Protein AF-A0A7S8E830-F1 (afdb_monomer)

Organism: NCBI:txid2710758

pLDDT: mean 80.68, std 16.43, range [38.59, 98.44]

Structure (mmCIF, N/CA/C/O backbone):
data_AF-A0A7S8E830-F1
#
_entry.id   AF-A0A7S8E830-F1
#
loop_
_atom_site.group_PDB
_atom_site.id
_atom_site.type_symbol
_atom_site.label_atom_id
_atom_site.label_alt_id
_atom_site.label_comp_id
_atom_site.label_asym_id
_atom_site.label_entity_id
_atom_site.label_seq_id
_atom_site.pdbx_PDB_ins_code
_atom_site.Cartn_x
_atom_site.Cartn_y
_atom_site.Cartn_z
_atom_site.occupancy
_atom_site.B_iso_or_equiv
_atom_site.auth_seq_id
_atom_site.auth_comp_id
_atom_site.auth_asym_id
_atom_site.auth_atom_id
_atom_site.pdbx_PDB_model_num
ATOM 1 N N . MET A 1 1 ? 59.427 13.001 39.041 1.00 53.03 1 MET A N 1
ATOM 2 C CA . MET A 1 1 ? 58.008 12.851 39.434 1.00 53.03 1 MET A CA 1
ATOM 3 C C . MET A 1 1 ? 57.090 13.356 38.315 1.00 53.03 1 MET A C 1
ATOM 5 O O . MET A 1 1 ? 56.597 14.467 38.414 1.00 53.03 1 MET A O 1
ATOM 9 N N . SER A 1 2 ? 56.893 12.600 37.223 1.00 60.62 2 SER A N 1
ATOM 10 C CA . SER A 1 2 ? 56.039 13.093 36.114 1.00 60.62 2 SER A CA 1
ATOM 11 C C . SER A 1 2 ? 55.338 12.027 35.254 1.00 60.62 2 SER A C 1
ATOM 13 O O . SER A 1 2 ? 54.598 12.375 34.351 1.00 60.62 2 SER A O 1
ATOM 15 N N . ASN A 1 3 ? 55.476 10.727 35.541 1.00 47.06 3 ASN A N 1
ATOM 16 C CA . ASN A 1 3 ? 54.828 9.687 34.717 1.00 47.06 3 ASN A CA 1
ATOM 17 C C . ASN A 1 3 ? 53.813 8.811 35.468 1.00 47.06 3 ASN A C 1
ATOM 19 O O . ASN A 1 3 ? 53.201 7.942 34.856 1.00 47.06 3 ASN A O 1
ATOM 23 N N . LEU A 1 4 ? 53.588 9.056 36.767 1.00 46.50 4 LEU A N 1
ATOM 24 C CA . LEU A 1 4 ? 52.593 8.311 37.553 1.00 46.50 4 LEU A CA 1
ATOM 25 C C . LEU A 1 4 ? 51.225 9.008 37.645 1.00 46.50 4 LEU A C 1
ATOM 27 O O . LEU A 1 4 ? 50.222 8.326 37.800 1.00 46.50 4 LEU A O 1
ATOM 31 N N . LYS A 1 5 ? 51.158 10.341 37.501 1.00 50.22 5 LYS A N 1
ATOM 32 C CA . LYS A 1 5 ? 49.876 11.075 37.506 1.00 50.22 5 LYS A CA 1
ATOM 33 C C . LYS A 1 5 ? 49.115 10.969 36.181 1.00 50.22 5 LYS A C 1
ATOM 35 O O . LYS A 1 5 ? 47.896 10.913 36.198 1.00 50.22 5 LYS A O 1
ATOM 40 N N . LYS A 1 6 ? 49.817 10.827 35.051 1.00 48.53 6 LYS A N 1
ATOM 41 C CA . LYS A 1 6 ? 49.179 10.743 33.726 1.00 48.53 6 LYS A CA 1
ATOM 42 C C . LYS A 1 6 ? 48.476 9.403 33.455 1.00 48.53 6 LYS A C 1
ATOM 44 O O . LYS A 1 6 ? 47.613 9.331 32.600 1.00 48.53 6 LYS A O 1
ATOM 49 N N . ARG A 1 7 ? 48.798 8.342 34.208 1.00 47.28 7 ARG A N 1
ATOM 50 C CA . ARG A 1 7 ? 48.142 7.024 34.081 1.00 47.28 7 ARG A CA 1
ATOM 51 C C . ARG A 1 7 ? 46.899 6.845 34.959 1.00 47.28 7 ARG A C 1
ATOM 53 O O . ARG A 1 7 ? 46.234 5.826 34.834 1.00 47.28 7 ARG A O 1
ATOM 60 N N . LEU A 1 8 ? 46.588 7.810 35.825 1.00 47.50 8 LEU A N 1
ATOM 61 C CA . LEU A 1 8 ? 45.377 7.793 36.654 1.00 47.50 8 LEU A CA 1
ATOM 62 C C . LEU A 1 8 ? 44.206 8.563 36.021 1.00 47.50 8 LEU A C 1
ATOM 64 O O . LEU A 1 8 ? 43.070 8.339 36.419 1.00 47.50 8 LEU A O 1
ATOM 68 N N . GLU A 1 9 ? 44.457 9.404 35.012 1.00 50.97 9 GLU A N 1
ATOM 69 C CA . GLU A 1 9 ? 43.412 10.176 34.316 1.00 50.97 9 GLU A CA 1
ATOM 70 C C . GLU A 1 9 ? 42.894 9.485 33.038 1.00 50.97 9 GLU A C 1
ATOM 72 O O . GLU A 1 9 ? 41.730 9.653 32.691 1.00 50.97 9 GLU A O 1
ATOM 77 N N . ASP A 1 10 ? 43.679 8.599 32.414 1.00 47.88 10 ASP A N 1
ATOM 78 C CA . ASP A 1 10 ? 43.252 7.820 31.232 1.00 47.88 10 ASP A CA 1
ATOM 79 C C . ASP A 1 10 ? 42.452 6.541 31.589 1.00 47.88 10 ASP A C 1
ATOM 81 O O . ASP A 1 10 ? 42.112 5.735 30.723 1.00 47.88 10 ASP A O 1
ATOM 85 N N . GLY A 1 11 ? 42.148 6.337 32.876 1.00 45.38 11 GLY A N 1
ATOM 86 C CA . GLY A 1 11 ? 41.521 5.127 33.425 1.00 45.38 11 GLY A CA 1
ATOM 87 C C . GLY A 1 11 ? 40.033 5.241 33.764 1.00 45.38 11 GLY A C 1
ATOM 88 O O . GLY A 1 11 ? 39.506 4.350 34.421 1.00 45.38 11 GLY A O 1
ATOM 89 N N . ILE A 1 12 ? 39.347 6.307 33.340 1.00 47.03 12 ILE A N 1
ATOM 90 C CA . ILE A 1 12 ? 37.879 6.409 33.419 1.00 47.03 12 ILE A CA 1
ATOM 91 C C . ILE A 1 12 ? 37.321 6.327 31.996 1.00 47.03 12 ILE A C 1
ATOM 93 O O . ILE A 1 12 ? 36.622 7.210 31.504 1.00 47.03 12 ILE A O 1
ATOM 97 N N . GLN A 1 13 ? 37.632 5.229 31.303 1.00 44.81 13 GLN A N 1
ATOM 98 C CA . GLN A 1 13 ? 36.700 4.745 30.296 1.00 44.81 13 GLN A CA 1
ATOM 99 C C . GLN A 1 13 ? 35.446 4.349 31.059 1.00 44.81 13 GLN A C 1
ATOM 101 O O . GLN A 1 13 ? 35.429 3.355 31.781 1.00 44.81 13 GLN A O 1
ATOM 106 N N . SER A 1 14 ? 34.423 5.190 30.928 1.00 43.16 14 SER A N 1
ATOM 107 C CA . SER A 1 14 ? 33.045 4.875 31.265 1.00 43.16 14 SER A CA 1
ATOM 108 C C . SER A 1 14 ? 32.675 3.564 30.571 1.00 43.16 14 SER A C 1
ATOM 110 O O . SER A 1 14 ? 32.190 3.540 29.439 1.00 43.16 14 SER A O 1
ATOM 112 N N . GLN A 1 15 ? 32.936 2.450 31.254 1.00 40.59 15 GLN A N 1
ATOM 113 C CA . GLN A 1 15 ? 32.169 1.234 31.099 1.00 40.59 15 GLN A CA 1
ATOM 114 C C . GLN A 1 15 ? 30.765 1.618 31.543 1.00 40.59 15 GLN A C 1
ATOM 116 O O . GLN A 1 15 ? 30.382 1.457 32.700 1.00 40.59 15 GLN A O 1
ATOM 121 N N . THR A 1 16 ? 30.007 2.198 30.614 1.00 42.97 16 THR A N 1
ATOM 122 C CA . THR A 1 16 ? 28.563 2.101 30.688 1.00 42.97 16 THR A CA 1
ATOM 123 C C . THR A 1 16 ? 28.299 0.608 30.662 1.00 42.97 16 THR A C 1
ATOM 125 O O . THR A 1 16 ? 28.396 -0.055 29.632 1.00 42.97 16 THR A O 1
ATOM 128 N N . SER A 1 17 ? 28.092 0.050 31.851 1.00 38.59 17 SER A N 1
ATOM 129 C CA . SER A 1 17 ? 27.402 -1.204 32.030 1.00 38.59 17 SER A CA 1
ATOM 130 C C . SER A 1 17 ? 26.061 -1.005 31.342 1.00 38.59 17 SER A C 1
ATOM 132 O O . SER A 1 17 ? 25.108 -0.483 31.920 1.00 38.59 17 SER A O 1
ATOM 134 N N . SER A 1 18 ? 26.016 -1.319 30.046 1.00 43.59 18 SER A N 1
ATOM 135 C CA . SER A 1 18 ? 24.776 -1.429 29.310 1.00 43.59 18 SER A CA 1
ATOM 136 C C . SER A 1 18 ? 24.053 -2.575 29.985 1.00 43.59 18 SER A C 1
ATOM 138 O O . SER A 1 18 ? 24.279 -3.745 29.675 1.00 43.59 18 SER A O 1
ATOM 140 N N . THR A 1 19 ? 23.251 -2.238 30.991 1.00 42.56 19 THR A N 1
ATOM 141 C CA . THR A 1 19 ? 22.227 -3.122 31.513 1.00 42.56 19 THR A CA 1
ATOM 142 C C . THR A 1 19 ? 21.550 -3.670 30.265 1.00 42.56 19 THR A C 1
ATOM 144 O O . THR A 1 19 ? 21.159 -2.848 29.424 1.00 42.56 19 THR A O 1
ATOM 147 N N . PRO A 1 20 ? 21.522 -4.998 30.049 1.00 41.09 20 PRO A N 1
ATOM 148 C CA . PRO A 1 20 ? 20.861 -5.552 28.882 1.00 41.09 20 PRO A CA 1
ATOM 149 C C . PRO A 1 20 ? 19.455 -4.965 28.883 1.00 41.09 20 PRO A C 1
ATOM 151 O O . PRO A 1 20 ? 18.686 -5.187 29.820 1.00 41.09 20 PRO A O 1
ATOM 154 N N . ARG A 1 21 ? 19.178 -4.081 27.914 1.00 47.06 21 ARG A N 1
ATOM 155 C CA . ARG A 1 21 ? 17.866 -3.455 27.813 1.00 47.06 21 ARG A CA 1
ATOM 156 C C . ARG A 1 21 ? 16.904 -4.611 27.621 1.00 47.06 21 ARG A C 1
ATOM 158 O O . ARG A 1 21 ? 17.096 -5.402 26.698 1.00 47.06 21 ARG A O 1
ATOM 165 N N . LEU A 1 22 ? 15.930 -4.725 28.523 1.00 42.59 22 LEU A N 1
ATOM 166 C CA . LEU A 1 22 ? 14.815 -5.635 28.317 1.00 42.59 22 LEU A CA 1
ATOM 167 C C . LEU A 1 22 ? 14.278 -5.357 26.910 1.00 42.59 22 LEU A C 1
ATOM 169 O O . LEU A 1 22 ? 14.098 -4.175 26.581 1.00 42.59 22 LEU A O 1
ATOM 173 N N . PRO A 1 23 ? 14.115 -6.394 26.074 1.00 47.94 23 PRO A N 1
ATOM 174 C CA . PRO A 1 23 ? 13.635 -6.187 24.727 1.00 47.94 23 PRO A CA 1
ATOM 175 C C . PRO A 1 23 ? 12.313 -5.419 24.791 1.00 47.94 23 PRO A C 1
ATOM 177 O O . PRO A 1 23 ? 11.471 -5.686 25.652 1.00 47.94 23 PRO A O 1
ATOM 180 N N . THR A 1 24 ? 12.164 -4.389 23.958 1.00 49.25 24 THR A N 1
ATOM 181 C CA . THR A 1 24 ? 10.891 -3.660 23.898 1.00 49.25 24 THR A CA 1
ATOM 182 C C . THR A 1 24 ? 9.795 -4.623 23.432 1.00 49.25 24 THR A C 1
ATOM 184 O O . THR A 1 24 ? 10.108 -5.612 22.777 1.00 49.25 24 THR A O 1
ATOM 187 N N . PRO A 1 25 ? 8.507 -4.371 23.719 1.00 43.88 25 PRO A N 1
ATOM 188 C CA . PRO A 1 25 ? 7.408 -5.124 23.105 1.00 43.88 25 PRO A CA 1
ATOM 189 C C . PRO A 1 25 ? 7.603 -5.317 21.587 1.00 43.88 25 PRO A C 1
ATOM 191 O O . PRO A 1 25 ? 7.499 -6.429 21.081 1.00 43.88 25 PRO A O 1
ATOM 194 N N . ASP A 1 26 ? 8.071 -4.270 20.899 1.00 46.62 26 ASP A N 1
ATOM 195 C CA . ASP A 1 26 ? 8.430 -4.270 19.472 1.00 46.62 26 ASP A CA 1
ATOM 196 C C . ASP A 1 26 ? 9.524 -5.305 19.071 1.00 46.62 26 ASP A C 1
ATOM 198 O O . ASP A 1 26 ? 9.726 -5.564 17.887 1.00 46.62 26 ASP A O 1
ATOM 202 N N . GLN A 1 27 ? 10.259 -5.867 20.039 1.00 44.22 27 GLN A N 1
ATOM 203 C CA . GLN A 1 27 ? 11.325 -6.870 19.885 1.00 44.22 27 GLN A CA 1
ATOM 204 C C . GLN A 1 27 ? 10.920 -8.280 20.362 1.00 44.22 27 GLN A C 1
ATOM 206 O O . GLN A 1 27 ? 11.676 -9.222 20.130 1.00 44.22 27 GLN A O 1
ATOM 211 N N . ILE A 1 28 ? 9.777 -8.438 21.043 1.00 45.19 28 ILE A N 1
ATOM 212 C CA . ILE A 1 28 ? 9.326 -9.716 21.635 1.00 45.19 28 ILE A CA 1
ATOM 213 C C . ILE A 1 28 ? 8.190 -10.349 20.821 1.00 45.19 28 ILE A C 1
ATOM 215 O O . ILE A 1 28 ? 8.097 -11.574 20.750 1.00 45.19 28 ILE A O 1
ATOM 219 N N . TYR A 1 29 ? 7.324 -9.542 20.207 1.00 44.16 29 TYR A N 1
ATOM 220 C CA . TYR A 1 29 ? 6.097 -10.039 19.588 1.00 44.16 29 TYR A CA 1
ATOM 221 C C . TYR A 1 29 ? 6.239 -10.231 18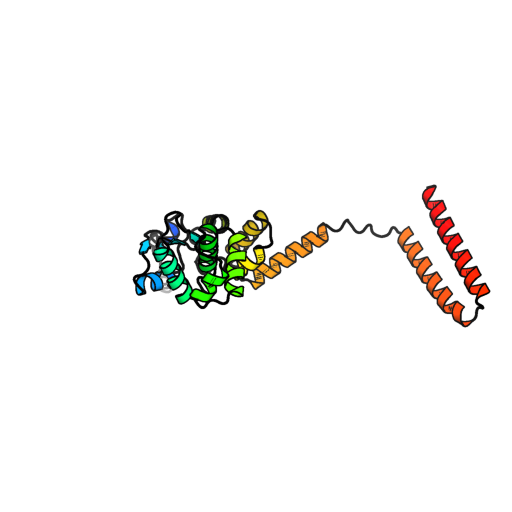.075 1.00 44.16 29 TYR A C 1
ATOM 223 O O . TYR A 1 29 ? 6.821 -9.402 17.382 1.00 44.16 29 TYR A O 1
ATOM 231 N N . GLY A 1 30 ? 5.671 -11.325 17.557 1.00 53.00 30 GLY A N 1
ATOM 232 C CA . GLY A 1 30 ? 5.620 -11.639 16.121 1.00 53.00 30 GLY A CA 1
ATOM 233 C C . GLY A 1 30 ? 4.635 -10.781 15.321 1.00 53.00 30 GLY A C 1
ATOM 234 O O . GLY A 1 30 ? 4.386 -11.072 14.161 1.00 53.00 30 GLY A O 1
ATOM 235 N N . SER A 1 31 ? 4.042 -9.759 15.941 1.00 61.00 31 SER A N 1
ATOM 236 C CA . SER A 1 31 ? 3.127 -8.812 15.310 1.00 61.00 31 SER A CA 1
ATOM 237 C C . SER A 1 31 ? 3.765 -7.433 15.254 1.00 61.00 31 SER A C 1
ATOM 239 O O . SER A 1 31 ? 4.197 -6.883 16.268 1.00 61.00 31 SER A O 1
ATOM 241 N N . VAL A 1 32 ? 3.776 -6.841 14.067 1.00 73.94 32 VAL A N 1
ATOM 242 C CA . VAL A 1 32 ? 4.379 -5.529 13.849 1.00 73.94 32 VAL A CA 1
ATOM 243 C C . VAL A 1 32 ? 3.537 -4.448 14.549 1.00 73.94 32 VAL A C 1
ATOM 245 O O . VAL A 1 32 ? 2.362 -4.275 14.203 1.00 73.94 32 VAL A O 1
ATOM 248 N N . PRO A 1 33 ? 4.098 -3.679 15.499 1.00 78.31 33 PRO A N 1
ATOM 249 C CA . PRO A 1 33 ? 3.342 -2.710 16.285 1.00 78.31 33 PRO A CA 1
ATOM 250 C C . PRO A 1 33 ? 2.849 -1.541 15.426 1.00 78.31 33 PRO A C 1
ATOM 252 O O . PRO A 1 33 ? 3.426 -1.189 14.391 1.00 78.31 33 PRO A O 1
ATOM 255 N N . VAL A 1 34 ? 1.778 -0.889 15.878 1.00 82.94 34 VAL A N 1
ATOM 256 C CA . VAL A 1 34 ? 1.262 0.318 15.220 1.00 82.94 34 VAL A CA 1
ATOM 257 C C . VAL A 1 34 ? 2.122 1.557 15.537 1.00 82.94 34 VAL A C 1
ATOM 259 O O . VAL A 1 34 ? 2.747 1.630 16.602 1.00 82.94 34 VAL A O 1
ATOM 262 N N . PRO A 1 35 ? 2.138 2.592 14.668 1.00 81.62 35 PRO A N 1
ATOM 263 C CA . PRO A 1 35 ? 2.861 3.827 14.958 1.00 81.62 35 PRO A CA 1
ATOM 264 C C . PRO A 1 35 ? 2.439 4.453 16.293 1.00 81.62 35 PRO A C 1
ATOM 266 O O . PRO A 1 35 ? 1.250 4.592 16.580 1.00 81.62 35 PRO A O 1
ATOM 269 N N . ARG A 1 36 ? 3.413 4.918 17.090 1.00 81.50 36 ARG A N 1
ATOM 270 C CA . ARG A 1 36 ? 3.169 5.491 18.429 1.00 81.50 36 ARG A CA 1
ATOM 271 C C . ARG A 1 36 ? 2.096 6.581 18.437 1.00 81.50 36 ARG A C 1
ATOM 273 O O . ARG A 1 36 ? 1.228 6.557 19.297 1.00 81.50 36 ARG A O 1
ATOM 280 N N . ARG A 1 37 ? 2.113 7.491 17.457 1.00 79.88 37 ARG A N 1
ATOM 281 C CA . ARG A 1 37 ? 1.121 8.574 17.354 1.00 79.88 37 ARG A CA 1
ATOM 282 C C . ARG A 1 37 ? -0.312 8.048 17.252 1.00 79.88 37 ARG A C 1
ATOM 284 O O . ARG A 1 37 ? -1.223 8.686 17.766 1.00 79.88 37 ARG A O 1
ATOM 291 N N . VAL A 1 38 ? -0.504 6.895 16.614 1.00 80.62 38 VAL A N 1
ATOM 292 C CA . VAL A 1 38 ? -1.810 6.242 16.512 1.00 80.62 38 VAL A CA 1
ATOM 293 C C . VAL A 1 38 ? -2.198 5.630 17.851 1.00 80.62 38 VAL A C 1
ATOM 295 O O . VAL A 1 38 ? -3.319 5.852 18.292 1.00 80.62 38 VAL A O 1
ATOM 298 N N . ARG A 1 39 ? -1.276 4.928 18.527 1.00 82.94 39 ARG A N 1
ATOM 299 C CA . ARG A 1 39 ? -1.518 4.403 19.885 1.00 82.94 39 ARG A CA 1
ATOM 300 C C . ARG A 1 39 ? -1.970 5.515 20.822 1.00 82.94 39 ARG A C 1
ATOM 302 O O . ARG A 1 39 ? -3.020 5.410 21.445 1.00 82.94 39 ARG A O 1
ATOM 309 N N . ASP A 1 40 ? -1.216 6.610 20.839 1.00 82.81 40 ASP A N 1
ATOM 310 C CA . ASP A 1 40 ? -1.498 7.768 21.683 1.00 82.81 40 ASP A CA 1
ATOM 311 C C . ASP A 1 40 ? -2.865 8.385 21.337 1.00 82.81 40 ASP A C 1
ATOM 313 O O . ASP A 1 40 ? -3.617 8.769 22.231 1.00 82.81 40 ASP A O 1
ATOM 317 N N . LEU A 1 41 ? -3.221 8.452 20.048 1.00 82.75 41 LEU A N 1
ATOM 318 C CA . LEU A 1 41 ? -4.515 8.964 19.595 1.00 82.75 41 LEU A CA 1
ATOM 319 C C . LEU A 1 41 ? -5.679 8.046 19.989 1.00 82.75 41 LEU A C 1
ATOM 321 O O . LEU A 1 41 ? -6.694 8.535 20.483 1.00 82.75 41 LEU A O 1
ATOM 325 N N . ALA A 1 42 ? -5.527 6.736 19.797 1.00 82.62 42 ALA A N 1
ATOM 326 C CA . ALA A 1 42 ? -6.533 5.731 20.123 1.00 82.62 42 ALA A CA 1
ATOM 327 C C . ALA A 1 42 ? -6.839 5.714 21.628 1.00 82.62 42 ALA A C 1
ATOM 329 O O . ALA A 1 42 ? -8.008 5.745 22.020 1.00 82.62 42 ALA A O 1
ATOM 330 N N . VAL A 1 43 ? -5.791 5.776 22.458 1.00 81.31 43 VAL A N 1
ATOM 331 C CA . VAL A 1 43 ? -5.907 5.883 23.919 1.00 81.31 43 VAL A CA 1
ATOM 332 C C . VAL A 1 43 ? -6.528 7.220 24.321 1.00 81.31 43 VAL A C 1
ATOM 334 O O . VAL A 1 43 ? -7.475 7.243 25.103 1.00 81.31 43 VAL A O 1
ATOM 337 N N . LYS A 1 44 ? -6.059 8.343 23.759 1.00 82.31 44 LYS A N 1
ATOM 338 C CA . LYS A 1 44 ? -6.574 9.683 24.095 1.00 82.31 44 LYS A CA 1
ATOM 339 C C . LYS A 1 44 ? -8.064 9.837 23.788 1.00 82.31 44 LYS A C 1
ATOM 341 O O . LYS A 1 44 ? 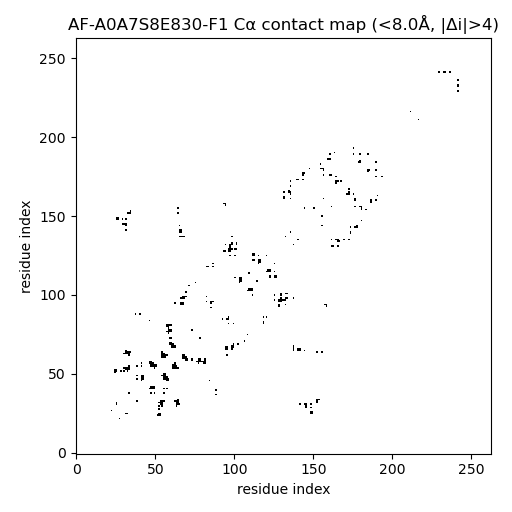-8.752 10.573 24.487 1.00 82.31 44 LYS A O 1
ATOM 346 N N . GLN A 1 45 ? -8.553 9.184 22.738 1.00 80.56 45 GLN A N 1
ATOM 347 C CA . GLN A 1 45 ? -9.967 9.224 22.371 1.00 80.56 45 GLN A CA 1
ATOM 348 C C . GLN A 1 45 ? -10.823 8.200 23.123 1.00 80.56 45 GLN A C 1
ATOM 350 O O . GLN A 1 45 ? -12.043 8.256 23.002 1.00 80.56 45 GLN A O 1
ATOM 355 N N . GLY A 1 46 ? -10.215 7.268 23.866 1.00 77.31 46 GLY A N 1
ATOM 356 C CA . GLY A 1 46 ? -10.932 6.173 24.525 1.00 77.31 46 GLY A CA 1
ATOM 357 C C . GLY A 1 46 ? -11.632 5.220 23.550 1.00 77.31 46 GLY A C 1
ATOM 358 O O . GLY A 1 46 ? -12.563 4.532 23.948 1.00 77.31 46 GLY A O 1
ATOM 359 N N . LYS A 1 47 ? -11.217 5.209 22.275 1.00 79.50 47 LYS A N 1
ATOM 360 C CA . LYS A 1 47 ? -11.844 4.425 21.194 1.00 79.50 47 LYS A CA 1
ATOM 361 C C . LYS A 1 47 ? -11.077 3.157 20.830 1.00 79.50 47 LYS A C 1
ATOM 363 O O . LYS A 1 47 ? -11.580 2.333 20.075 1.00 79.50 47 LYS A O 1
ATOM 368 N N . GLY A 1 48 ? -9.843 3.017 21.313 1.00 81.62 48 GLY A N 1
ATOM 369 C CA . GLY A 1 48 ? -9.007 1.862 21.010 1.00 81.62 48 GLY A CA 1
ATOM 370 C C . GLY A 1 48 ? -8.536 1.131 22.252 1.00 81.62 48 GLY A C 1
ATOM 371 O O . GLY A 1 48 ? -8.184 1.747 23.258 1.00 81.62 48 GLY A O 1
ATOM 372 N N . ILE A 1 49 ? -8.485 -0.191 22.143 1.00 85.62 49 ILE A N 1
ATOM 373 C CA . ILE A 1 49 ? -7.842 -1.074 23.109 1.00 85.62 49 ILE A CA 1
ATOM 374 C C . ILE A 1 49 ? -6.405 -1.269 22.635 1.00 85.62 49 ILE A C 1
ATOM 376 O O . ILE A 1 49 ? -6.174 -1.800 21.547 1.00 85.62 49 ILE A O 1
ATOM 380 N N . LEU A 1 50 ? -5.444 -0.792 23.427 1.00 87.12 50 LEU A N 1
ATOM 381 C CA . LEU A 1 50 ? -4.032 -1.078 23.201 1.00 87.12 50 LEU A CA 1
ATOM 382 C C . LEU A 1 50 ? -3.737 -2.484 23.723 1.00 87.12 50 LEU A C 1
ATOM 384 O O . LEU A 1 50 ? -3.920 -2.748 24.911 1.00 87.12 50 LEU A O 1
ATOM 388 N N . ASN A 1 51 ? -3.276 -3.357 22.839 1.00 86.81 51 ASN A N 1
ATOM 389 C CA . ASN A 1 51 ? -2.910 -4.721 23.189 1.00 86.81 51 ASN A CA 1
ATOM 390 C C . ASN A 1 51 ? -1.455 -4.775 23.696 1.00 86.81 51 ASN A C 1
ATOM 392 O O . ASN A 1 51 ? -0.648 -3.881 23.418 1.00 86.81 51 ASN A O 1
ATOM 396 N N . GLU A 1 52 ? -1.108 -5.831 24.438 1.00 82.75 52 GLU A N 1
ATOM 397 C CA . GLU A 1 52 ? 0.237 -6.020 25.016 1.00 82.75 52 GLU A CA 1
ATOM 398 C C . GLU A 1 52 ? 1.342 -6.113 23.953 1.00 82.75 52 GLU A C 1
ATOM 400 O O . GLU A 1 52 ? 2.483 -5.717 24.198 1.00 82.75 52 GLU A O 1
ATOM 405 N N . ASP A 1 53 ? 0.979 -6.573 22.756 1.00 77.88 53 ASP A N 1
ATOM 406 C CA . ASP A 1 53 ? 1.845 -6.712 21.586 1.00 77.88 53 ASP A CA 1
ATOM 407 C C . ASP A 1 53 ? 2.089 -5.393 20.823 1.00 77.88 53 ASP A C 1
ATOM 409 O O . ASP A 1 53 ? 2.784 -5.354 19.808 1.00 77.88 53 ASP A O 1
ATOM 413 N N . GLY A 1 54 ? 1.528 -4.282 21.313 1.00 81.62 54 GLY A N 1
ATOM 414 C CA . GLY A 1 54 ? 1.665 -2.966 20.700 1.00 81.62 54 GLY A CA 1
ATOM 415 C C . GLY A 1 54 ? 0.762 -2.732 19.488 1.00 81.62 54 GLY A C 1
ATOM 416 O O . GLY A 1 54 ? 0.912 -1.692 18.834 1.00 81.62 54 GLY A O 1
ATOM 417 N N . THR A 1 55 ? -0.168 -3.644 19.200 1.00 87.50 55 THR A N 1
ATOM 418 C CA . THR A 1 55 ? -1.259 -3.466 18.230 1.00 87.50 55 THR A CA 1
ATOM 419 C C . THR A 1 55 ? -2.437 -2.717 18.857 1.00 87.50 55 THR A C 1
ATOM 421 O O . THR A 1 55 ? -2.500 -2.510 20.071 1.00 87.50 55 THR A O 1
ATOM 424 N N . VAL A 1 56 ? -3.374 -2.253 18.029 1.00 90.12 56 VAL A N 1
ATOM 425 C CA . VAL A 1 56 ? -4.553 -1.509 18.496 1.00 90.12 56 VAL A CA 1
ATOM 426 C C . VAL A 1 56 ? -5.819 -2.141 17.938 1.00 90.12 56 VAL A C 1
ATOM 428 O O . VAL A 1 56 ? -5.907 -2.403 16.743 1.00 90.12 56 VAL A O 1
ATOM 431 N N . THR A 1 57 ? -6.819 -2.336 18.794 1.00 91.25 57 THR A N 1
ATOM 432 C CA . THR A 1 57 ? -8.154 -2.790 18.387 1.00 91.25 57 THR A CA 1
ATOM 433 C C . THR A 1 57 ? -9.141 -1.632 18.465 1.00 91.25 57 THR A C 1
ATOM 435 O O . THR A 1 57 ? -9.274 -1.030 19.528 1.00 91.25 57 THR A O 1
ATOM 438 N N . ILE A 1 58 ? -9.845 -1.320 17.375 1.00 89.94 58 ILE A N 1
ATOM 439 C CA . ILE A 1 58 ? -10.875 -0.262 17.319 1.00 89.94 58 ILE A CA 1
ATOM 440 C C . ILE A 1 58 ? -12.096 -0.810 16.594 1.00 89.94 58 ILE A C 1
ATOM 442 O O . ILE A 1 58 ? -11.955 -1.322 15.485 1.00 89.94 58 ILE A O 1
ATOM 446 N N . GLY A 1 59 ? -13.282 -0.716 17.204 1.00 85.88 59 GLY A N 1
ATOM 447 C CA . GLY A 1 59 ? -14.510 -1.253 16.608 1.00 85.88 59 GLY A CA 1
ATOM 448 C C . GLY A 1 59 ? -14.358 -2.723 16.197 1.00 85.88 59 GLY A C 1
ATOM 449 O O . GLY A 1 59 ? -14.710 -3.100 15.087 1.00 85.88 59 GLY A O 1
ATOM 450 N N . GLY A 1 60 ? -13.697 -3.545 17.019 1.00 88.38 60 GLY A N 1
ATOM 451 C CA . GLY A 1 60 ? -13.400 -4.951 16.702 1.00 88.38 60 GLY A CA 1
ATOM 452 C C . GLY A 1 60 ? -12.381 -5.192 15.573 1.00 88.38 60 GLY A C 1
ATOM 453 O O . GLY A 1 60 ? -11.970 -6.332 15.379 1.00 88.38 60 GLY A O 1
ATOM 454 N N . CYS A 1 61 ? -11.932 -4.158 14.855 1.00 91.81 61 CYS A N 1
ATOM 455 C CA . CYS A 1 61 ? -10.881 -4.260 13.843 1.00 91.81 61 CYS A CA 1
ATOM 456 C C . CYS A 1 61 ? -9.504 -4.281 14.505 1.00 91.81 61 CYS A C 1
ATOM 458 O O . CYS A 1 61 ? -9.215 -3.440 15.359 1.00 91.81 61 CYS A O 1
ATOM 460 N N . HIS A 1 62 ? -8.635 -5.186 14.064 1.00 91.75 62 HIS A N 1
ATOM 461 C CA . HIS A 1 62 ? -7.275 -5.313 14.575 1.00 91.75 62 HIS A CA 1
ATOM 462 C C . HIS A 1 62 ? -6.288 -4.567 13.669 1.00 91.75 62 HIS A C 1
ATOM 464 O O . HIS A 1 62 ? -6.183 -4.858 12.476 1.00 91.75 62 HIS A O 1
ATOM 470 N N . MET A 1 63 ? -5.573 -3.590 14.224 1.00 90.81 63 MET A N 1
ATOM 471 C CA . MET A 1 63 ? -4.636 -2.728 13.503 1.00 90.81 63 MET A CA 1
ATOM 472 C C . MET A 1 63 ? -3.196 -3.068 13.884 1.00 90.81 63 MET A C 1
ATOM 474 O O . MET A 1 63 ? -2.839 -3.071 15.063 1.00 90.81 63 MET A O 1
ATOM 478 N N . THR A 1 64 ? -2.360 -3.279 12.871 1.00 90.19 64 THR A N 1
ATOM 479 C CA . THR A 1 64 ? -0.923 -3.566 12.980 1.00 90.19 64 THR A CA 1
ATOM 480 C C . THR A 1 64 ? -0.121 -2.574 12.136 1.00 90.19 64 THR A C 1
ATOM 482 O O . THR A 1 64 ? -0.672 -1.814 11.333 1.00 90.19 64 THR A O 1
ATOM 485 N N . GLY A 1 65 ? 1.204 -2.584 12.261 1.00 85.94 65 GLY A N 1
ATOM 486 C CA . GLY A 1 65 ? 2.080 -1.820 11.373 1.00 85.94 65 GLY A CA 1
ATOM 487 C C . GLY A 1 65 ? 1.988 -2.238 9.898 1.00 85.94 65 GLY A C 1
ATOM 488 O O . GLY A 1 65 ? 2.289 -1.417 9.030 1.00 85.94 65 GLY A O 1
ATOM 489 N N . ALA A 1 66 ? 1.539 -3.467 9.611 1.00 89.25 66 ALA A N 1
ATOM 490 C CA . ALA A 1 66 ? 1.354 -3.991 8.257 1.00 89.25 66 ALA A CA 1
ATOM 491 C C . ALA A 1 66 ? 0.020 -3.568 7.624 1.00 89.25 66 ALA A C 1
ATOM 493 O O . ALA A 1 66 ? -0.062 -3.325 6.417 1.00 89.25 66 ALA A O 1
ATOM 494 N N . GLY A 1 67 ? -1.037 -3.461 8.426 1.00 91.25 67 GLY A N 1
ATOM 495 C CA . GLY A 1 67 ? -2.378 -3.231 7.906 1.00 91.25 67 GLY A CA 1
ATOM 496 C C . GLY A 1 67 ? -3.469 -3.361 8.957 1.00 91.25 67 GLY A C 1
ATOM 497 O O . GLY A 1 67 ? -3.198 -3.458 10.155 1.00 91.25 67 GLY A O 1
ATOM 498 N N . LEU A 1 68 ? -4.707 -3.374 8.482 1.00 92.88 68 LEU A N 1
ATOM 499 C CA . LEU A 1 68 ? -5.897 -3.612 9.289 1.00 92.88 68 LEU A CA 1
ATOM 500 C C . LEU A 1 68 ? -6.539 -4.942 8.886 1.00 92.88 68 LEU A C 1
ATOM 502 O O . LEU A 1 68 ? -6.662 -5.248 7.701 1.00 92.88 68 LEU A O 1
ATOM 506 N N . THR A 1 69 ? -6.953 -5.720 9.885 1.00 92.00 69 THR A N 1
ATOM 507 C CA . THR A 1 69 ? -7.723 -6.956 9.708 1.00 92.00 69 THR A CA 1
ATOM 508 C C . THR A 1 69 ? -9.115 -6.782 10.304 1.00 92.00 69 THR A C 1
ATOM 510 O O . THR A 1 69 ? -9.263 -6.289 11.426 1.00 92.00 69 THR A O 1
ATOM 513 N N . VAL A 1 70 ? -10.134 -7.184 9.544 1.00 91.81 70 VAL A N 1
ATOM 514 C CA . VAL A 1 70 ? -11.547 -7.103 9.927 1.00 91.81 70 VAL A CA 1
ATOM 515 C C . VAL A 1 70 ? -12.065 -8.512 10.227 1.00 91.81 70 VAL A C 1
ATOM 517 O O . VAL A 1 70 ? -11.904 -9.387 9.377 1.00 91.81 70 VAL A O 1
ATOM 520 N N . PRO A 1 71 ? -12.675 -8.766 11.399 1.00 91.25 71 PRO A N 1
ATOM 521 C CA . PRO A 1 71 ? -13.280 -10.061 11.683 1.00 91.25 71 PRO A CA 1
ATOM 522 C C . PRO A 1 71 ? -14.570 -10.256 10.876 1.00 91.25 71 PRO A C 1
ATOM 524 O O . PRO A 1 71 ? -15.340 -9.318 10.685 1.00 91.25 71 PRO A O 1
ATOM 527 N N . GLU A 1 72 ? -14.859 -11.493 10.472 1.00 89.06 72 GLU A N 1
ATOM 528 C CA . GLU A 1 72 ? -16.086 -11.831 9.727 1.00 89.06 72 GLU A CA 1
ATOM 529 C C . GLU A 1 72 ? -17.370 -11.519 10.513 1.00 89.06 72 GLU A C 1
ATOM 531 O O . GLU A 1 72 ? -18.421 -11.264 9.932 1.00 89.06 72 GLU A O 1
ATOM 536 N N . THR A 1 73 ? -17.285 -11.507 11.845 1.00 90.81 73 THR A N 1
ATOM 537 C CA . THR A 1 73 ? -18.403 -11.222 12.753 1.00 90.81 73 THR A CA 1
ATOM 538 C C . THR A 1 73 ? -18.571 -9.733 13.065 1.00 90.81 73 THR A C 1
ATOM 540 O O . THR A 1 73 ? -19.278 -9.395 14.014 1.00 90.81 73 THR A O 1
ATOM 543 N N . ILE A 1 74 ? -17.878 -8.838 12.352 1.00 93.19 74 ILE A N 1
ATOM 544 C CA . ILE A 1 74 ? -17.972 -7.400 12.613 1.00 93.19 74 ILE A CA 1
ATOM 545 C C . ILE A 1 74 ? -19.395 -6.892 12.367 1.00 93.19 74 ILE A C 1
ATOM 547 O O . ILE A 1 74 ? -20.027 -7.221 11.362 1.00 93.19 74 ILE A O 1
ATOM 551 N N . THR A 1 75 ? -19.889 -6.064 13.283 1.00 91.56 75 THR A N 1
ATOM 552 C CA . THR A 1 75 ? -21.197 -5.402 13.165 1.00 91.56 75 THR A CA 1
ATOM 553 C C . THR A 1 75 ? -21.096 -4.087 12.376 1.00 91.56 75 THR A C 1
ATOM 555 O O . THR A 1 75 ? -20.019 -3.478 12.333 1.00 91.56 75 THR A O 1
ATOM 558 N N . PRO A 1 76 ? -22.194 -3.595 11.769 1.00 88.50 76 PRO A N 1
ATOM 559 C CA . PRO A 1 76 ? -22.189 -2.297 11.092 1.00 88.50 76 PRO A CA 1
ATOM 560 C C . PRO A 1 76 ? -21.760 -1.139 12.009 1.00 88.50 76 PRO A C 1
ATOM 562 O O . PRO A 1 76 ? -21.059 -0.226 11.573 1.00 88.50 76 PRO A O 1
ATOM 565 N N . GLU A 1 77 ? -22.137 -1.175 13.288 1.00 90.56 77 GLU A N 1
ATOM 566 C CA . GLU A 1 77 ? -21.802 -0.147 14.277 1.00 90.56 77 GLU A CA 1
ATOM 567 C C . GLU A 1 77 ? -20.295 -0.102 14.551 1.00 90.56 77 GLU A C 1
ATOM 569 O O . GLU A 1 77 ? -19.689 0.971 14.539 1.00 90.56 77 GLU A O 1
ATOM 574 N N . GLN A 1 78 ? -19.688 -1.276 14.730 1.00 91.94 78 GLN A N 1
ATOM 575 C CA . GLN A 1 78 ? -18.244 -1.454 14.887 1.00 91.94 78 GLN A CA 1
ATOM 576 C C . GLN A 1 78 ? -17.469 -0.986 13.648 1.00 91.94 78 GLN A C 1
ATOM 578 O O . GLN A 1 78 ? -16.457 -0.293 13.763 1.00 91.94 78 GLN A O 1
ATOM 583 N N . MET A 1 79 ? -17.980 -1.307 12.458 1.00 90.00 79 MET A N 1
ATOM 584 C CA . MET A 1 79 ? -17.408 -0.852 11.192 1.00 90.00 79 MET A CA 1
ATOM 585 C C . MET A 1 79 ? -17.435 0.678 11.078 1.00 90.00 79 MET A C 1
ATOM 587 O O . MET A 1 79 ? -16.436 1.309 10.723 1.00 90.00 79 MET A O 1
ATOM 591 N N . ASN A 1 80 ? -18.572 1.291 11.414 1.00 90.75 80 ASN A N 1
ATOM 592 C CA . ASN A 1 80 ? -18.721 2.741 11.426 1.00 90.75 80 ASN A CA 1
ATOM 593 C C . ASN A 1 80 ? -17.775 3.399 12.446 1.00 90.75 80 ASN A C 1
ATOM 595 O O . ASN A 1 80 ? -17.138 4.400 12.123 1.00 90.75 80 ASN A O 1
ATOM 599 N N . GLU A 1 81 ? -17.622 2.829 13.644 1.00 91.44 81 GLU A N 1
ATOM 600 C CA . GLU A 1 81 ? -16.669 3.319 14.647 1.00 91.44 81 GLU A CA 1
ATOM 601 C C . GLU A 1 81 ? -15.225 3.312 14.119 1.00 91.44 81 GLU A C 1
ATOM 603 O O . GLU A 1 81 ? -14.528 4.332 14.207 1.00 91.44 81 GLU A O 1
ATOM 608 N N . ALA A 1 82 ? -14.797 2.197 13.517 1.00 91.69 82 ALA A N 1
ATOM 609 C CA . ALA A 1 82 ? -13.477 2.077 12.906 1.00 91.69 82 ALA A CA 1
ATOM 610 C C . ALA A 1 82 ? -13.276 3.122 11.799 1.00 91.69 82 ALA A C 1
ATOM 612 O O . ALA A 1 82 ? -12.262 3.824 11.780 1.00 91.69 82 ALA A O 1
ATOM 613 N N . MET A 1 83 ? -14.265 3.301 10.921 1.00 90.81 83 MET A N 1
ATOM 614 C CA . MET A 1 83 ? -14.188 4.272 9.832 1.00 90.81 83 MET A CA 1
ATOM 615 C C . MET A 1 83 ? -14.094 5.714 10.345 1.00 90.81 83 MET A C 1
ATOM 617 O O . MET A 1 83 ? -13.220 6.466 9.913 1.00 90.81 83 MET A O 1
ATOM 621 N N . GLN A 1 84 ? -14.924 6.095 11.321 1.00 90.00 84 GLN A N 1
ATOM 622 C CA . GLN A 1 84 ? -14.875 7.427 11.933 1.00 90.00 84 GLN A CA 1
ATOM 623 C C . GLN A 1 84 ? -13.506 7.724 12.551 1.00 90.00 84 GLN A C 1
ATOM 625 O O . GLN A 1 84 ? -12.979 8.829 12.395 1.00 90.00 84 GLN A O 1
ATOM 630 N N . PHE A 1 85 ? -12.909 6.743 13.232 1.00 89.25 85 PHE A N 1
ATOM 631 C CA . PHE A 1 85 ? -11.566 6.888 13.785 1.00 89.25 85 PHE A CA 1
ATOM 632 C C . PHE A 1 85 ? -10.516 7.105 12.686 1.00 89.25 85 PHE A C 1
ATOM 634 O O . PHE A 1 85 ? -9.686 8.015 12.787 1.00 89.25 85 PHE A O 1
ATOM 641 N N . LEU A 1 86 ? -10.555 6.298 11.622 1.00 89.31 86 LEU A N 1
ATOM 642 C CA . LEU A 1 86 ? -9.584 6.380 10.532 1.00 89.31 86 LEU A CA 1
ATOM 643 C C . LEU A 1 86 ? -9.690 7.695 9.751 1.00 89.31 86 LEU A C 1
ATOM 645 O O . LEU A 1 86 ? -8.664 8.255 9.366 1.00 89.31 86 LEU A O 1
ATOM 649 N N . VAL A 1 87 ? -10.905 8.210 9.544 1.00 87.56 87 VAL A N 1
ATOM 650 C CA . VAL A 1 87 ? -11.142 9.508 8.887 1.00 87.56 87 VAL A CA 1
ATOM 651 C C . VAL A 1 87 ? -10.540 10.641 9.710 1.00 87.56 87 VAL A C 1
ATOM 653 O O . VAL A 1 87 ? -9.815 11.475 9.173 1.00 87.56 87 VAL A O 1
ATOM 656 N N . PHE A 1 88 ? -10.782 10.636 11.022 1.00 81.69 88 PHE A N 1
ATOM 657 C CA . PHE A 1 88 ? -10.285 11.669 11.929 1.00 81.69 88 PHE A CA 1
ATOM 658 C C . PHE A 1 88 ? -8.752 11.680 12.051 1.00 81.69 88 PHE A C 1
ATOM 660 O O . PHE A 1 88 ? -8.144 12.712 12.323 1.00 81.69 88 PHE A O 1
ATOM 667 N N . SER A 1 89 ? -8.115 10.526 11.862 1.00 74.94 89 SER A N 1
ATOM 668 C CA . SER A 1 89 ? -6.676 10.344 12.082 1.00 74.94 89 SER A CA 1
ATOM 669 C C . SER A 1 89 ? -5.792 10.750 10.886 1.00 74.94 89 SER A C 1
ATOM 671 O O . SER A 1 89 ? -4.564 10.706 10.993 1.00 74.94 89 SER A O 1
ATOM 673 N N . GLU A 1 90 ? -6.403 11.178 9.774 1.00 66.50 90 GLU A N 1
ATOM 674 C CA . GLU A 1 90 ? -5.770 11.689 8.547 1.00 66.50 90 GLU A CA 1
ATOM 675 C C . GLU A 1 90 ? -4.632 10.810 7.952 1.00 66.50 90 GLU A C 1
ATOM 677 O O . GLU A 1 90 ? -4.471 9.632 8.268 1.00 66.50 90 GLU A O 1
ATOM 682 N N . ASN A 1 91 ? -3.873 11.374 6.995 1.00 57.94 91 ASN A N 1
ATOM 683 C CA . ASN A 1 91 ? -2.929 10.757 6.041 1.00 57.94 91 ASN A CA 1
ATOM 684 C C . ASN A 1 91 ? -2.013 9.628 6.551 1.00 57.94 91 ASN A C 1
ATOM 686 O O . ASN A 1 91 ? -1.533 8.838 5.735 1.00 57.94 91 ASN A O 1
ATOM 690 N N . GLN A 1 92 ? -1.753 9.532 7.857 1.00 60.09 92 GLN A N 1
ATOM 691 C CA . GLN A 1 92 ? -0.907 8.482 8.429 1.00 60.09 92 GLN A CA 1
ATOM 692 C C . GLN A 1 92 ? -1.572 7.097 8.409 1.00 60.09 92 GLN A C 1
ATO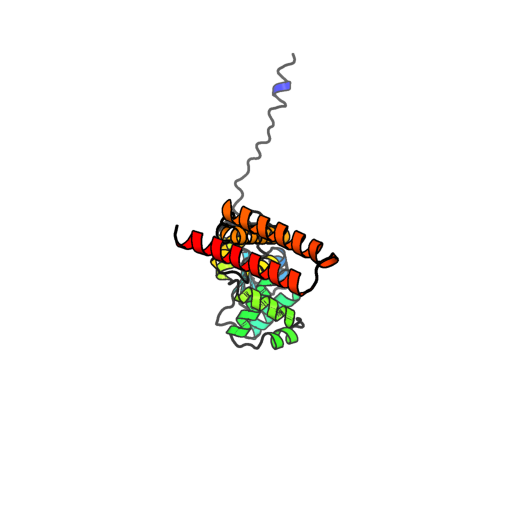M 694 O O . GLN A 1 92 ? -0.860 6.098 8.444 1.00 60.09 92 GLN A O 1
ATOM 699 N N . LEU A 1 93 ? -2.903 7.027 8.278 1.00 80.75 93 LEU A N 1
ATOM 700 C CA . LEU A 1 93 ? -3.667 5.771 8.270 1.00 80.75 93 LEU A CA 1
ATOM 701 C C . LEU A 1 93 ? -4.219 5.385 6.892 1.00 80.75 93 LEU A C 1
ATOM 703 O O . LEU A 1 93 ? -5.134 4.573 6.786 1.00 80.75 93 LEU A O 1
ATOM 707 N N . ALA A 1 94 ? -3.673 5.950 5.810 1.00 86.12 94 ALA A N 1
ATOM 708 C CA . ALA A 1 94 ? -4.174 5.704 4.455 1.00 86.12 94 ALA A CA 1
ATOM 709 C C . ALA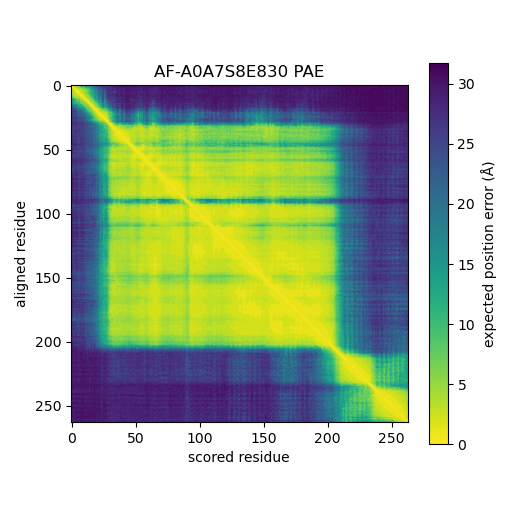 A 1 94 ? -4.159 4.217 4.042 1.00 86.12 94 ALA A C 1
ATOM 711 O O . ALA A 1 94 ? -4.985 3.818 3.224 1.00 86.12 94 ALA A O 1
ATOM 712 N N . ILE A 1 95 ? -3.240 3.427 4.606 1.00 90.50 95 ILE A N 1
ATOM 713 C CA . ILE A 1 95 ? -3.137 1.973 4.405 1.00 90.50 95 ILE A CA 1
ATOM 714 C C . ILE A 1 95 ? -4.335 1.276 5.063 1.00 90.50 95 ILE A C 1
ATOM 716 O O . ILE A 1 95 ? -5.117 0.636 4.372 1.00 90.50 95 ILE A O 1
ATOM 720 N N . TRP A 1 96 ? -4.556 1.502 6.362 1.00 92.81 96 TRP A N 1
ATOM 721 C CA . TRP A 1 96 ? -5.679 0.910 7.101 1.00 92.81 96 TRP A CA 1
ATOM 722 C C . TRP A 1 96 ? -7.039 1.351 6.573 1.00 92.81 96 TRP A C 1
ATOM 724 O O . TRP A 1 96 ? -7.974 0.563 6.543 1.00 92.81 96 TRP A O 1
ATOM 734 N N . MET A 1 97 ? -7.143 2.599 6.115 1.00 93.56 97 MET A N 1
ATOM 735 C CA . MET A 1 97 ? -8.336 3.086 5.429 1.00 93.56 97 MET A CA 1
ATOM 736 C C . MET A 1 97 ? -8.611 2.281 4.157 1.00 93.56 97 MET A C 1
ATOM 738 O O . MET A 1 97 ? -9.752 1.935 3.880 1.00 93.56 97 MET A O 1
ATOM 742 N N . GLY A 1 98 ? -7.572 1.985 3.371 1.00 94.69 98 GLY A N 1
ATOM 743 C CA . GLY A 1 98 ? -7.715 1.140 2.190 1.00 94.69 98 GLY A CA 1
ATOM 744 C C . GLY A 1 98 ? -8.155 -0.280 2.552 1.00 94.69 98 GLY A C 1
ATOM 745 O O . GLY A 1 98 ? -9.072 -0.786 1.917 1.00 94.69 98 GLY A O 1
ATOM 746 N N . ASP A 1 99 ? -7.565 -0.874 3.592 1.00 95.12 99 ASP A N 1
ATOM 747 C CA . ASP A 1 99 ? -7.926 -2.209 4.092 1.00 95.12 99 ASP A CA 1
ATOM 748 C C . ASP A 1 99 ? -9.392 -2.271 4.543 1.00 95.12 99 ASP A C 1
ATOM 750 O O . ASP A 1 99 ? -10.131 -3.168 4.141 1.00 95.12 99 ASP A O 1
ATOM 754 N N . LEU A 1 100 ? -9.842 -1.273 5.312 1.00 94.56 100 LEU A N 1
ATOM 755 C CA . LEU A 1 100 ? -11.223 -1.193 5.785 1.00 94.56 100 LEU A CA 1
ATOM 756 C C . LEU A 1 100 ? -12.215 -1.033 4.625 1.00 94.56 100 LEU A C 1
ATOM 758 O O . LEU A 1 100 ? -13.255 -1.680 4.611 1.00 94.56 100 LEU A O 1
ATOM 762 N N . LEU A 1 101 ? -11.888 -0.205 3.625 1.00 94.94 101 LEU A N 1
ATOM 763 C CA . LEU A 1 101 ? -12.732 -0.025 2.439 1.00 94.94 101 LEU A CA 1
ATOM 764 C C . LEU A 1 101 ? -12.868 -1.312 1.616 1.00 94.94 101 LEU A C 1
ATOM 766 O O . LEU A 1 101 ? -13.949 -1.575 1.095 1.00 94.94 101 LEU A O 1
ATOM 770 N N . VAL A 1 102 ? -11.792 -2.097 1.500 1.00 94.88 102 VAL A N 1
ATOM 771 C CA . VAL A 1 102 ? -11.836 -3.415 0.847 1.00 94.88 102 VAL A CA 1
ATOM 772 C C . VAL A 1 102 ? -12.737 -4.361 1.637 1.00 94.88 102 VAL A C 1
ATOM 774 O O . VAL A 1 102 ? -13.658 -4.934 1.065 1.00 94.88 102 VAL A O 1
ATOM 777 N N . ALA A 1 103 ? -12.562 -4.431 2.957 1.00 93.25 103 ALA A N 1
ATOM 778 C CA . ALA A 1 103 ? -13.395 -5.272 3.810 1.00 93.25 103 ALA A CA 1
ATOM 779 C C . ALA A 1 103 ? -14.886 -4.890 3.765 1.00 93.25 103 ALA A C 1
ATOM 781 O O . ALA A 1 103 ? -15.743 -5.769 3.740 1.00 93.25 103 ALA A O 1
ATOM 782 N N . CYS A 1 104 ? -15.222 -3.595 3.716 1.00 91.44 104 CYS A N 1
ATOM 783 C CA . CYS A 1 104 ? -16.610 -3.148 3.566 1.00 91.44 104 CYS A CA 1
ATOM 784 C C . CYS A 1 104 ? -17.260 -3.660 2.273 1.00 91.44 104 CYS A C 1
ATOM 786 O O . CYS A 1 104 ? -18.436 -4.026 2.286 1.00 91.44 104 CYS A O 1
ATOM 788 N N . GLU A 1 105 ? -16.515 -3.663 1.166 1.00 90.69 105 GLU A N 1
ATOM 789 C CA . GLU A 1 105 ? -16.995 -4.171 -0.120 1.00 90.69 105 GLU A CA 1
ATOM 790 C C . GLU A 1 105 ? -17.175 -5.696 -0.072 1.00 90.69 105 GLU A C 1
ATOM 792 O O . GLU A 1 105 ? -18.244 -6.192 -0.434 1.00 90.69 105 GLU A O 1
ATOM 797 N N . ASP A 1 106 ? -16.185 -6.424 0.457 1.00 90.38 106 ASP A N 1
ATOM 798 C CA . ASP A 1 106 ? -16.208 -7.889 0.576 1.00 90.38 106 ASP A CA 1
ATOM 799 C C . ASP A 1 106 ? -17.366 -8.381 1.464 1.00 90.38 106 ASP A C 1
ATOM 801 O O . ASP A 1 106 ? -18.057 -9.349 1.134 1.00 90.38 106 ASP A O 1
ATOM 805 N N . LEU A 1 107 ? -17.638 -7.664 2.559 1.00 89.44 107 LEU A N 1
ATOM 806 C CA . LEU A 1 107 ? -18.737 -7.936 3.492 1.00 89.44 107 LEU A CA 1
ATOM 807 C C . LEU A 1 107 ? -20.082 -7.333 3.043 1.00 89.44 107 LEU A C 1
ATOM 809 O O . LEU A 1 107 ? -21.085 -7.485 3.738 1.00 89.44 107 LEU A O 1
ATOM 813 N N . LYS A 1 108 ? -20.132 -6.676 1.876 1.00 89.62 108 LYS A N 1
ATOM 814 C CA . LYS A 1 108 ? -21.343 -6.079 1.281 1.00 89.62 108 LYS A CA 1
ATOM 815 C C . LYS A 1 108 ? -22.021 -5.012 2.153 1.00 89.62 108 LYS A C 1
ATOM 817 O O . LYS A 1 108 ? -23.235 -4.830 2.074 1.00 89.62 108 LYS A O 1
ATOM 822 N N . TYR A 1 109 ? -21.246 -4.261 2.934 1.00 84.50 109 TYR A N 1
ATOM 823 C CA . TYR A 1 109 ? -21.743 -3.129 3.731 1.00 84.50 109 TYR A CA 1
ATOM 824 C C . TYR A 1 109 ? -22.101 -1.894 2.889 1.00 84.50 109 TYR A C 1
ATOM 826 O O . TYR A 1 109 ? -22.764 -0.978 3.374 1.00 84.50 109 TYR A O 1
ATOM 834 N N . GLY A 1 110 ? -21.679 -1.862 1.628 1.00 85.25 110 GLY A N 1
ATOM 835 C CA . GLY A 1 110 ? -21.976 -0.800 0.675 1.00 85.25 110 GLY A CA 1
ATOM 836 C C . GLY A 1 110 ? -20.882 -0.695 -0.377 1.00 85.25 110 GLY A C 1
ATOM 837 O O . GLY A 1 110 ? -19.801 -1.265 -0.225 1.00 85.25 110 GLY A O 1
ATOM 838 N N . ASP A 1 111 ? -21.147 0.042 -1.452 1.00 91.44 111 ASP A N 1
ATOM 839 C CA . ASP A 1 111 ? -20.095 0.355 -2.411 1.00 91.44 111 ASP A CA 1
ATOM 840 C C . ASP A 1 111 ? -19.173 1.462 -1.869 1.00 91.44 111 ASP A C 1
ATOM 842 O O . ASP A 1 111 ? -19.582 2.346 -1.108 1.00 91.44 111 ASP A O 1
ATOM 846 N N . ILE A 1 112 ? -17.908 1.438 -2.291 1.00 93.56 112 ILE A N 1
ATOM 847 C CA . ILE A 1 112 ? -16.871 2.365 -1.809 1.00 93.56 112 ILE A CA 1
ATOM 848 C C . ILE A 1 112 ? -17.235 3.836 -2.047 1.00 93.56 112 ILE A C 1
ATOM 850 O O . ILE A 1 112 ? -16.831 4.696 -1.270 1.00 93.56 112 ILE A O 1
ATOM 854 N N . THR A 1 113 ? -17.985 4.149 -3.105 1.00 94.06 113 THR A N 1
ATOM 855 C CA . THR A 1 113 ? -18.408 5.524 -3.416 1.00 94.06 113 THR A CA 1
ATOM 856 C C . THR A 1 113 ? -19.373 6.030 -2.359 1.00 94.06 113 THR A C 1
ATOM 858 O O . THR A 1 113 ? -19.175 7.124 -1.834 1.00 94.06 113 THR A O 1
ATOM 861 N N . ALA A 1 114 ? -20.397 5.236 -2.041 1.00 92.56 114 ALA A N 1
ATOM 862 C CA . ALA A 1 114 ? -21.395 5.588 -1.041 1.00 92.56 114 ALA A CA 1
ATOM 863 C C . ALA A 1 114 ? -20.754 5.753 0.343 1.00 92.56 114 ALA A C 1
ATOM 865 O O . ALA A 1 114 ? -21.002 6.749 1.023 1.00 92.56 114 ALA A O 1
ATOM 866 N N . ILE A 1 115 ? -19.860 4.830 0.713 1.00 92.06 115 ILE A N 1
ATOM 867 C CA . ILE A 1 115 ? -19.096 4.903 1.964 1.00 92.06 115 ILE A CA 1
ATOM 868 C C . ILE A 1 115 ? -18.244 6.177 1.990 1.00 92.06 115 ILE A C 1
ATOM 870 O O . ILE A 1 115 ? -18.307 6.944 2.946 1.00 92.06 115 ILE A O 1
ATOM 874 N N . ALA A 1 116 ? -17.483 6.453 0.928 1.00 93.88 116 ALA A N 1
ATOM 875 C CA . ALA A 1 116 ? -16.635 7.639 0.858 1.00 93.88 116 ALA A CA 1
ATOM 876 C C . ALA A 1 116 ? -17.441 8.934 1.038 1.00 93.88 116 ALA A C 1
ATOM 878 O O . ALA A 1 116 ? -17.077 9.765 1.867 1.00 93.88 116 ALA A O 1
ATOM 879 N N . LEU A 1 117 ? -18.569 9.068 0.331 1.00 94.75 117 LEU A N 1
ATOM 880 C CA . LEU A 1 117 ? -19.455 10.228 0.451 1.00 94.75 117 LEU A CA 1
ATOM 881 C C . LEU A 1 117 ? -20.023 10.381 1.865 1.00 94.75 117 LEU A C 1
ATOM 883 O O . LEU A 1 117 ? -20.038 11.493 2.388 1.00 94.75 117 LEU A O 1
ATOM 887 N N . HIS A 1 118 ? -20.441 9.280 2.498 1.00 93.19 118 HIS A N 1
ATOM 888 C CA . HIS A 1 118 ? -20.964 9.297 3.866 1.00 93.19 118 HIS A CA 1
ATOM 889 C C . HIS A 1 118 ? -19.947 9.862 4.869 1.00 93.19 118 HIS A C 1
ATOM 891 O O . HIS A 1 118 ? -20.305 10.639 5.750 1.00 93.19 118 HIS A O 1
ATOM 897 N N . PHE A 1 119 ? -18.671 9.517 4.701 1.00 91.94 119 PHE A N 1
ATOM 898 C CA . PHE A 1 119 ? -17.590 9.940 5.591 1.00 91.94 119 PHE A CA 1
ATOM 899 C C . PHE A 1 119 ? -16.844 11.203 5.125 1.00 91.94 119 PHE A C 1
ATOM 901 O O . PHE A 1 119 ? -15.815 11.553 5.703 1.00 91.94 119 PHE A O 1
ATOM 908 N N . GLY A 1 120 ? -17.334 11.895 4.090 1.00 92.56 120 GLY A N 1
ATOM 909 C CA . GLY A 1 120 ? -16.709 13.118 3.574 1.00 92.56 120 GLY A CA 1
ATOM 910 C C . GLY A 1 120 ? -15.346 12.897 2.904 1.00 92.56 120 GLY A C 1
ATOM 911 O O . GLY A 1 120 ? -14.527 13.812 2.842 1.00 92.56 120 GLY A O 1
ATOM 912 N N . ILE A 1 121 ? -15.081 11.686 2.413 1.00 92.81 121 ILE A N 1
ATOM 913 C CA . ILE A 1 121 ? -13.871 11.334 1.669 1.00 92.81 121 ILE A CA 1
ATOM 914 C C . ILE A 1 121 ? -14.153 11.506 0.175 1.00 92.81 121 ILE A C 1
ATOM 916 O O . ILE A 1 121 ? -15.178 11.052 -0.330 1.00 92.81 121 ILE A O 1
ATOM 920 N N . ASP A 1 122 ? -13.212 12.097 -0.562 1.00 94.50 122 ASP A N 1
ATOM 921 C CA . ASP A 1 122 ? -13.277 12.110 -2.024 1.00 94.50 122 ASP A CA 1
ATOM 922 C C . ASP A 1 122 ? -13.365 10.667 -2.585 1.00 94.50 122 ASP A C 1
ATOM 924 O O . ASP A 1 122 ? -12.474 9.845 -2.319 1.00 94.50 122 ASP A O 1
ATOM 928 N N . PRO A 1 123 ? -14.400 10.327 -3.380 1.00 96.56 123 PRO A N 1
ATOM 929 C CA . PRO A 1 123 ? -14.582 8.966 -3.875 1.00 96.56 123 PRO A CA 1
ATOM 930 C C . PRO A 1 123 ? -13.425 8.447 -4.731 1.00 96.56 123 PRO A C 1
ATOM 932 O O . PRO A 1 123 ? -13.107 7.257 -4.671 1.00 96.56 123 PRO A O 1
ATOM 935 N N . ALA A 1 124 ? -12.765 9.305 -5.518 1.00 96.44 124 ALA A N 1
ATOM 936 C CA . ALA A 1 124 ? -11.615 8.885 -6.321 1.00 96.44 124 ALA A CA 1
ATOM 937 C C . ALA A 1 124 ? -10.438 8.474 -5.422 1.00 96.44 124 ALA A C 1
ATOM 939 O O . ALA A 1 124 ? -9.809 7.434 -5.638 1.00 96.44 124 ALA A O 1
ATOM 940 N N . THR A 1 125 ? -10.199 9.235 -4.356 1.00 93.88 125 THR A N 1
ATOM 941 C CA . THR A 1 125 ? -9.201 8.936 -3.328 1.00 93.88 125 THR A CA 1
ATOM 942 C C . THR A 1 125 ? -9.501 7.620 -2.611 1.00 93.88 125 THR A C 1
ATOM 944 O O . THR A 1 125 ? -8.592 6.800 -2.447 1.00 93.88 125 THR A O 1
ATOM 947 N N . ALA A 1 126 ? -10.756 7.386 -2.214 1.00 94.62 126 ALA A N 1
ATOM 948 C CA . ALA A 1 126 ? -11.174 6.142 -1.566 1.00 94.62 126 ALA A CA 1
ATOM 949 C C . ALA A 1 126 ? -10.968 4.924 -2.483 1.00 94.62 126 ALA A C 1
ATOM 951 O O . ALA A 1 126 ? -10.333 3.946 -2.082 1.00 94.62 126 ALA A O 1
ATOM 952 N N . ARG A 1 127 ? -11.405 5.011 -3.747 1.00 95.88 127 ARG A N 1
ATOM 953 C CA . ARG A 1 127 ? -11.205 3.942 -4.739 1.00 95.88 127 ARG A CA 1
ATOM 954 C C . ARG A 1 127 ? -9.731 3.667 -5.010 1.00 95.88 127 ARG A C 1
ATOM 956 O O . ARG A 1 127 ? -9.353 2.503 -5.103 1.00 95.88 127 ARG A O 1
ATOM 963 N N . ASN A 1 128 ? -8.896 4.704 -5.104 1.00 95.44 128 ASN A N 1
ATOM 964 C CA . ASN A 1 128 ? -7.456 4.530 -5.282 1.00 95.44 128 ASN A CA 1
ATOM 965 C C . ASN A 1 128 ? -6.838 3.787 -4.085 1.00 95.44 128 ASN A C 1
ATOM 967 O O . ASN A 1 128 ? -6.137 2.797 -4.274 1.00 95.44 128 ASN A O 1
ATOM 971 N N . ARG A 1 129 ? -7.155 4.200 -2.848 1.00 94.94 129 ARG A N 1
ATOM 972 C CA . ARG A 1 129 ? -6.681 3.522 -1.624 1.00 94.94 129 ARG A CA 1
ATOM 973 C C . ARG A 1 129 ? -7.078 2.048 -1.602 1.00 94.94 129 ARG A C 1
ATOM 975 O O . ARG A 1 129 ? -6.205 1.197 -1.450 1.00 94.94 129 ARG A O 1
ATOM 982 N N . ALA A 1 130 ? -8.358 1.753 -1.822 1.00 95.88 130 ALA A N 1
ATOM 983 C CA . ALA A 1 130 ? -8.847 0.380 -1.881 1.00 95.88 130 ALA A CA 1
ATOM 984 C C . ALA A 1 130 ? -8.171 -0.415 -3.010 1.00 95.88 130 ALA A C 1
ATOM 986 O O . ALA A 1 130 ? -7.724 -1.535 -2.800 1.00 95.88 130 ALA A O 1
ATOM 987 N N . SER A 1 131 ? -8.013 0.173 -4.202 1.00 97.00 131 SER A N 1
ATOM 988 C CA . SER A 1 131 ? -7.339 -0.477 -5.333 1.00 97.00 131 SER A CA 1
ATOM 989 C C . SER A 1 131 ? -5.901 -0.883 -5.012 1.00 97.00 131 SER A C 1
ATOM 991 O O . SER A 1 131 ? -5.485 -1.969 -5.406 1.00 97.00 131 SER A O 1
ATOM 993 N N . ILE A 1 132 ? -5.137 -0.038 -4.316 1.00 96.69 132 ILE A N 1
ATOM 994 C CA . ILE A 1 132 ? -3.760 -0.365 -3.919 1.00 96.69 132 ILE A CA 1
ATOM 995 C C . ILE A 1 132 ? -3.775 -1.525 -2.915 1.00 96.69 132 ILE A C 1
ATOM 997 O O . ILE A 1 132 ? -3.025 -2.480 -3.093 1.00 96.69 132 ILE A O 1
ATOM 1001 N N . MET A 1 133 ? -4.650 -1.486 -1.902 1.00 95.81 133 MET A N 1
ATOM 1002 C CA . MET A 1 133 ? -4.701 -2.522 -0.857 1.00 95.81 133 MET A CA 1
ATOM 1003 C C . MET A 1 133 ? -5.244 -3.870 -1.355 1.00 95.81 133 MET A C 1
ATOM 1005 O O . MET A 1 133 ? -4.783 -4.907 -0.888 1.00 95.81 133 MET A O 1
ATOM 1009 N N . ARG A 1 134 ? -6.130 -3.892 -2.366 1.00 95.56 134 ARG A N 1
ATOM 1010 C CA . ARG A 1 134 ? -6.517 -5.147 -3.046 1.00 95.56 134 ARG A CA 1
ATOM 1011 C C . ARG A 1 134 ? -5.331 -5.818 -3.740 1.00 95.56 134 ARG A C 1
ATOM 1013 O O . ARG A 1 134 ? -5.270 -7.041 -3.814 1.00 95.56 134 ARG A O 1
ATOM 1020 N N . ARG A 1 135 ? -4.414 -5.019 -4.294 1.00 97.44 135 ARG A N 1
ATOM 1021 C CA . ARG A 1 135 ? -3.263 -5.514 -5.064 1.00 97.44 135 ARG A CA 1
ATOM 1022 C C . ARG A 1 135 ? -2.069 -5.862 -4.184 1.00 97.44 135 ARG A C 1
ATOM 1024 O O . ARG A 1 135 ? -1.365 -6.811 -4.500 1.00 97.44 135 ARG A O 1
ATOM 1031 N N . VAL A 1 136 ? -1.870 -5.122 -3.093 1.00 97.00 136 VAL A N 1
ATOM 1032 C CA . VAL A 1 136 ? -0.817 -5.362 -2.100 1.00 97.00 136 VAL A CA 1
ATOM 1033 C C . VAL A 1 136 ? -1.461 -5.849 -0.802 1.00 97.00 136 VAL A C 1
ATOM 1035 O O . VAL A 1 136 ? -1.770 -5.072 0.111 1.00 97.00 136 VAL A O 1
ATOM 1038 N N . LYS A 1 137 ? -1.700 -7.160 -0.747 1.00 93.62 137 LYS A N 1
ATOM 1039 C C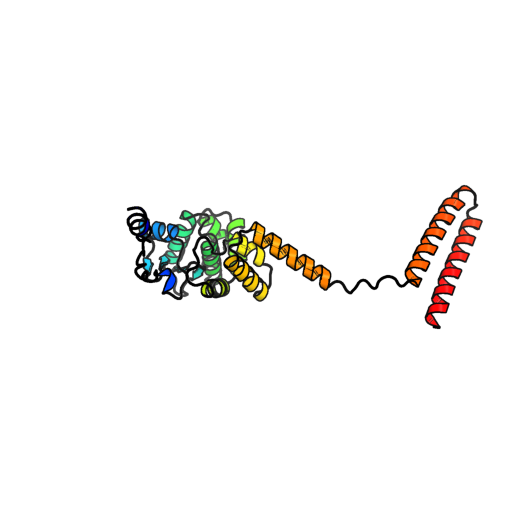A . LYS A 1 137 ? -2.445 -7.822 0.332 1.00 93.62 137 LYS A CA 1
ATOM 1040 C C . LYS A 1 137 ? -1.793 -7.603 1.697 1.00 93.62 137 LYS A C 1
ATOM 1042 O O . LYS A 1 137 ? -0.572 -7.480 1.806 1.00 93.62 137 LYS A O 1
ATOM 1047 N N . THR A 1 138 ? -2.612 -7.593 2.746 1.00 92.19 138 THR A N 1
ATOM 1048 C CA . THR A 1 138 ? -2.136 -7.479 4.133 1.00 92.19 138 THR A CA 1
ATOM 1049 C C . THR A 1 138 ? -1.169 -8.605 4.491 1.00 92.19 138 THR A C 1
ATOM 1051 O O . THR A 1 138 ? -0.150 -8.323 5.106 1.00 92.19 138 THR A O 1
ATOM 1054 N N . SER A 1 139 ? -1.418 -9.840 4.032 1.00 91.00 139 SER A N 1
ATOM 1055 C CA . SER A 1 139 ? -0.519 -10.983 4.256 1.00 91.00 139 SER A CA 1
ATOM 1056 C C . SER A 1 139 ? 0.898 -10.717 3.749 1.00 91.00 139 SER A C 1
ATOM 1058 O O . SER A 1 139 ? 1.843 -10.824 4.516 1.00 91.00 139 SER A O 1
ATOM 1060 N N . LEU A 1 140 ? 1.042 -10.250 2.504 1.00 93.88 140 LEU A N 1
ATOM 1061 C CA . LEU A 1 140 ? 2.347 -9.911 1.932 1.00 93.88 140 LEU A CA 1
ATOM 1062 C C . LEU A 1 140 ? 3.045 -8.804 2.727 1.00 93.88 140 LEU A C 1
ATOM 1064 O O . LEU A 1 140 ? 4.253 -8.861 2.945 1.00 93.88 140 LEU A O 1
ATOM 1068 N N . ARG A 1 141 ? 2.298 -7.778 3.156 1.00 94.44 141 ARG A N 1
ATOM 1069 C CA . ARG A 1 141 ? 2.849 -6.686 3.974 1.00 94.44 141 ARG A CA 1
ATOM 1070 C C . ARG A 1 141 ? 3.364 -7.197 5.315 1.00 94.44 141 ARG A C 1
ATOM 1072 O O . ARG A 1 141 ? 4.444 -6.773 5.723 1.00 94.44 141 ARG A O 1
ATOM 1079 N N . SER A 1 142 ? 2.620 -8.092 5.963 1.00 91.38 142 SER A N 1
ATOM 1080 C CA . SER A 1 142 ? 3.042 -8.753 7.199 1.00 91.38 142 SER A CA 1
ATOM 1081 C C . SER A 1 142 ? 4.293 -9.594 6.964 1.00 91.38 142 SER A C 1
ATOM 1083 O O . SER A 1 142 ? 5.307 -9.319 7.590 1.00 91.38 142 SER A O 1
ATOM 1085 N N . ASP A 1 143 ? 4.291 -10.486 5.968 1.00 91.88 143 ASP A N 1
ATOM 1086 C CA . ASP A 1 143 ? 5.435 -11.355 5.652 1.00 91.88 143 ASP A CA 1
ATOM 1087 C C . ASP A 1 143 ? 6.723 -10.559 5.377 1.00 91.88 143 ASP A C 1
ATOM 1089 O O . ASP A 1 143 ? 7.834 -10.973 5.724 1.00 91.88 143 ASP A O 1
ATOM 1093 N N . VAL A 1 144 ? 6.596 -9.400 4.724 1.00 94.00 144 VAL A N 1
ATOM 1094 C CA . VAL A 1 144 ? 7.719 -8.487 4.487 1.00 94.00 144 VAL A CA 1
ATOM 1095 C C . VAL A 1 144 ? 8.230 -7.885 5.794 1.00 94.00 144 VAL A C 1
ATOM 1097 O O . VAL A 1 144 ? 9.440 -7.818 5.983 1.00 94.00 144 VAL A O 1
ATOM 1100 N N . LEU A 1 145 ? 7.348 -7.421 6.680 1.00 91.12 145 LEU A N 1
ATOM 1101 C CA . LEU A 1 145 ? 7.743 -6.758 7.924 1.00 91.12 145 LEU A CA 1
ATOM 1102 C C . LEU A 1 145 ? 8.243 -7.748 8.989 1.00 91.12 145 LEU A C 1
ATOM 1104 O O . LEU A 1 145 ? 9.182 -7.421 9.712 1.00 91.12 145 LEU A O 1
ATOM 1108 N N . ASP A 1 146 ? 7.700 -8.963 9.028 1.00 89.44 146 ASP A N 1
ATOM 1109 C CA . ASP A 1 146 ? 8.083 -10.020 9.973 1.00 89.44 146 ASP A CA 1
ATOM 1110 C C . ASP A 1 146 ? 9.536 -10.487 9.771 1.00 89.44 146 ASP A C 1
ATOM 1112 O O . ASP A 1 146 ? 10.192 -10.943 10.708 1.00 89.44 146 ASP A O 1
ATOM 1116 N N . GLN A 1 147 ? 10.095 -10.303 8.569 1.00 91.69 147 GLN A N 1
ATOM 1117 C CA . GLN A 1 147 ? 11.521 -10.535 8.297 1.00 91.69 147 GLN A CA 1
ATOM 1118 C C . GLN A 1 147 ? 12.457 -9.526 8.972 1.00 91.69 147 GLN A C 1
ATOM 1120 O O . GLN A 1 147 ? 13.666 -9.760 9.033 1.00 91.69 147 GLN A O 1
ATOM 1125 N N . PHE A 1 148 ? 11.931 -8.398 9.450 1.00 90.56 148 PHE A N 1
ATOM 1126 C CA . PHE A 1 148 ? 12.715 -7.311 10.029 1.00 90.56 148 PHE A CA 1
ATOM 1127 C C . PHE A 1 148 ? 12.207 -6.962 11.433 1.00 90.56 148 PHE A C 1
ATOM 1129 O O . PHE A 1 148 ? 11.740 -5.841 11.660 1.00 90.56 148 PHE A O 1
ATOM 1136 N N . PRO A 1 149 ? 12.315 -7.892 12.402 1.00 85.00 149 PRO A N 1
ATOM 1137 C CA . PRO A 1 149 ? 11.882 -7.631 13.767 1.00 85.00 149 PRO A CA 1
ATOM 1138 C C . PRO A 1 149 ? 12.650 -6.443 14.357 1.00 85.00 149 PRO A C 1
ATOM 1140 O O . PRO A 1 149 ? 13.863 -6.305 14.179 1.00 85.00 149 PRO A O 1
ATOM 1143 N N . GLY A 1 150 ? 11.938 -5.566 15.064 1.00 83.50 150 GLY A N 1
ATOM 1144 C CA . GLY A 1 150 ? 12.512 -4.362 15.666 1.00 83.50 150 GLY A CA 1
ATOM 1145 C C . GLY A 1 150 ? 12.789 -3.210 14.694 1.00 83.50 150 GLY A C 1
ATOM 1146 O O . GLY A 1 150 ? 13.432 -2.235 15.093 1.00 83.50 150 GLY A O 1
ATOM 1147 N N . ILE A 1 151 ? 12.318 -3.280 13.442 1.00 85.31 151 ILE A N 1
ATOM 1148 C CA . ILE A 1 151 ? 12.346 -2.118 12.554 1.00 85.31 151 ILE A CA 1
ATOM 1149 C C . ILE A 1 151 ? 11.523 -0.963 13.133 1.00 85.31 151 ILE A C 1
ATOM 1151 O O . ILE A 1 151 ? 10.444 -1.143 13.697 1.00 85.31 151 ILE A O 1
ATOM 1155 N N . SER A 1 152 ? 12.039 0.257 12.988 1.00 84.81 152 SER A N 1
ATOM 1156 C CA . SER A 1 152 ? 11.296 1.452 13.370 1.00 84.81 152 SER A CA 1
ATOM 1157 C C . SER A 1 152 ? 10.075 1.622 12.475 1.00 84.81 152 SER A C 1
ATOM 1159 O O . SER A 1 152 ? 10.161 1.517 11.253 1.00 84.81 152 SER A O 1
ATOM 1161 N N . VAL A 1 153 ? 8.952 2.029 13.064 1.00 82.06 153 VAL A N 1
ATOM 1162 C CA . VAL A 1 153 ? 7.731 2.329 12.305 1.00 82.06 153 VAL 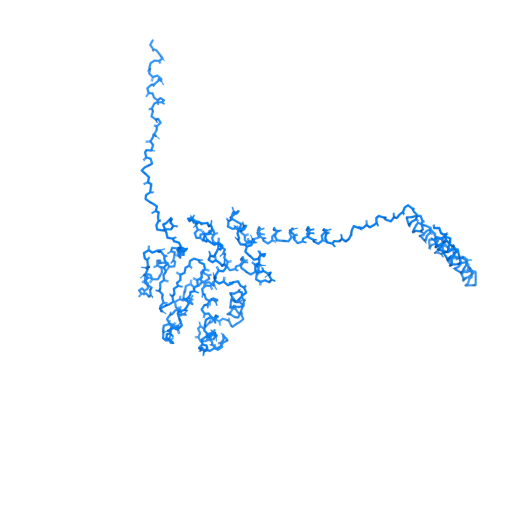A CA 1
ATOM 1163 C C . VAL A 1 153 ? 7.944 3.433 11.258 1.00 82.06 153 VAL A C 1
ATOM 1165 O O . VAL A 1 153 ? 7.277 3.455 10.224 1.00 82.06 153 VAL A O 1
ATOM 1168 N N . ALA A 1 154 ? 8.906 4.337 11.478 1.00 83.19 154 ALA A N 1
ATOM 1169 C CA . ALA A 1 154 ? 9.289 5.344 10.483 1.00 83.19 154 ALA A CA 1
ATOM 1170 C C . ALA A 1 154 ? 9.860 4.718 9.195 1.00 83.19 154 ALA A C 1
ATOM 1172 O O . ALA A 1 154 ? 9.708 5.281 8.109 1.00 83.19 154 ALA A O 1
ATOM 1173 N N . ASP A 1 155 ? 10.452 3.532 9.319 1.00 88.44 155 ASP A N 1
ATOM 1174 C CA . ASP A 1 155 ? 11.067 2.764 8.244 1.00 88.44 155 ASP A CA 1
ATOM 1175 C C . ASP A 1 155 ? 10.119 1.705 7.665 1.00 88.44 155 ASP A C 1
ATOM 1177 O O . ASP A 1 155 ? 10.516 0.923 6.798 1.00 88.44 155 ASP A O 1
ATOM 1181 N N . HIS A 1 156 ? 8.832 1.719 8.019 1.00 90.88 156 HIS A N 1
ATOM 1182 C CA . HIS A 1 156 ? 7.832 0.908 7.322 1.00 90.88 156 HIS A CA 1
ATOM 1183 C C . HIS A 1 156 ? 7.536 1.474 5.924 1.00 90.88 156 HIS A C 1
ATOM 1185 O O . HIS A 1 156 ? 7.680 2.684 5.684 1.00 90.88 156 HIS A O 1
ATOM 1191 N N . PRO A 1 157 ? 7.137 0.634 4.954 1.00 93.19 157 PRO A N 1
ATOM 1192 C CA . PRO A 1 157 ? 6.625 1.128 3.687 1.00 93.19 157 PRO A CA 1
ATOM 1193 C C . PRO A 1 157 ? 5.355 1.966 3.897 1.00 93.19 157 PRO A C 1
ATOM 1195 O O . PRO A 1 157 ? 4.395 1.562 4.546 1.00 93.19 157 PRO A O 1
ATOM 1198 N N . GLN A 1 158 ? 5.367 3.173 3.336 1.00 92.69 158 GLN A N 1
ATOM 1199 C CA . GLN A 1 158 ? 4.213 4.078 3.318 1.00 92.69 158 GLN A CA 1
ATOM 1200 C C . GLN A 1 158 ? 3.333 3.811 2.090 1.00 92.69 158 GLN A C 1
ATOM 1202 O O . GLN A 1 158 ? 3.795 3.200 1.128 1.00 92.69 158 GLN A O 1
ATOM 1207 N N . LYS A 1 159 ? 2.115 4.372 2.061 1.00 93.31 159 LYS A N 1
ATOM 1208 C CA . LYS A 1 159 ? 1.173 4.286 0.924 1.00 93.31 159 LYS A CA 1
ATOM 1209 C C . LYS A 1 159 ? 1.846 4.473 -0.444 1.00 93.31 159 LYS A C 1
ATOM 1211 O O . LYS A 1 159 ? 1.622 3.675 -1.343 1.00 93.31 159 LYS A O 1
ATOM 1216 N N . SER A 1 160 ? 2.698 5.487 -0.585 1.00 94.81 160 SER A N 1
ATOM 1217 C CA . SER A 1 160 ? 3.398 5.792 -1.839 1.00 94.81 160 SER A CA 1
ATOM 1218 C C . SER A 1 160 ? 4.360 4.691 -2.299 1.00 94.81 160 SER A C 1
ATOM 1220 O O . SER A 1 160 ? 4.573 4.527 -3.494 1.00 94.81 160 SER A O 1
ATOM 1222 N N . HIS A 1 161 ? 4.925 3.904 -1.382 1.00 96.75 161 HIS A N 1
ATOM 1223 C CA . HIS A 1 161 ? 5.758 2.748 -1.726 1.00 96.75 161 HIS A CA 1
ATOM 1224 C C . HIS A 1 161 ? 4.889 1.593 -2.234 1.00 96.75 161 HIS A C 1
ATOM 1226 O O . HIS A 1 161 ? 5.243 0.950 -3.216 1.00 96.75 161 HIS A O 1
ATOM 1232 N N . TYR A 1 162 ? 3.720 1.379 -1.623 1.00 96.69 162 TYR A N 1
ATOM 1233 C CA . TYR A 1 162 ? 2.747 0.400 -2.113 1.00 96.69 162 TYR A CA 1
ATOM 1234 C C . TYR A 1 162 ? 2.190 0.781 -3.489 1.00 96.69 162 TYR A C 1
ATOM 1236 O O . TYR A 1 162 ? 2.029 -0.086 -4.339 1.00 96.69 162 TYR A O 1
ATOM 1244 N N . GLU A 1 163 ? 1.972 2.073 -3.753 1.00 96.81 163 GLU A N 1
ATOM 1245 C CA . GLU A 1 163 ? 1.578 2.571 -5.080 1.00 96.81 163 GLU A CA 1
ATOM 1246 C C . GLU A 1 163 ? 2.584 2.203 -6.177 1.00 96.81 163 GLU A C 1
ATOM 1248 O O . GLU A 1 163 ? 2.166 1.849 -7.276 1.00 96.81 163 GLU A O 1
ATOM 1253 N N . LEU A 1 164 ? 3.892 2.250 -5.886 1.00 97.88 164 LEU A N 1
ATOM 1254 C CA . LEU A 1 164 ? 4.932 1.898 -6.861 1.00 97.88 164 LEU A CA 1
ATOM 1255 C C . LEU A 1 164 ? 4.868 0.433 -7.284 1.00 97.88 164 LEU A C 1
ATOM 1257 O O . LEU A 1 164 ? 5.126 0.127 -8.444 1.00 97.88 164 LEU A O 1
ATOM 1261 N N . VAL A 1 165 ? 4.551 -0.460 -6.347 1.00 98.25 165 VAL A N 1
ATOM 1262 C CA . VAL A 1 165 ? 4.616 -1.907 -6.577 1.00 98.25 165 VAL A CA 1
ATOM 1263 C C . VAL A 1 165 ? 3.259 -2.529 -6.891 1.00 98.25 165 VAL A C 1
ATOM 1265 O O . VAL A 1 165 ? 3.209 -3.653 -7.369 1.00 98.25 165 VAL A O 1
ATOM 1268 N N . ALA A 1 166 ? 2.149 -1.814 -6.692 1.00 97.88 166 ALA A N 1
ATOM 1269 C CA . ALA A 1 166 ? 0.802 -2.369 -6.840 1.00 97.88 166 ALA A CA 1
ATOM 1270 C C . ALA A 1 166 ? 0.504 -2.951 -8.233 1.00 97.88 166 ALA A C 1
ATOM 1272 O O . ALA A 1 166 ? -0.385 -3.783 -8.367 1.00 97.88 166 ALA A O 1
ATOM 1273 N N . ALA A 1 167 ? 1.187 -2.502 -9.288 1.00 96.81 167 ALA A N 1
ATOM 1274 C CA . ALA A 1 167 ? 1.016 -3.040 -10.640 1.00 96.81 167 ALA A CA 1
ATOM 1275 C C . ALA A 1 167 ? 1.927 -4.243 -10.959 1.00 96.81 167 ALA A C 1
ATOM 1277 O O . ALA A 1 167 ? 1.797 -4.816 -12.037 1.00 96.81 167 ALA A O 1
ATOM 1278 N N . MET A 1 168 ? 2.842 -4.603 -10.057 1.00 97.50 168 MET A N 1
ATOM 1279 C CA . MET A 1 168 ? 3.790 -5.707 -10.222 1.00 97.50 168 MET A CA 1
ATOM 1280 C C . MET A 1 168 ? 3.174 -7.034 -9.768 1.00 97.50 168 MET A C 1
ATOM 1282 O O . MET A 1 168 ? 2.169 -7.045 -9.050 1.00 97.50 168 MET A O 1
ATOM 1286 N N . ASP A 1 169 ? 3.794 -8.148 -10.159 1.00 97.25 169 ASP A N 1
ATOM 1287 C CA . ASP A 1 169 ? 3.464 -9.452 -9.588 1.00 97.25 169 ASP A CA 1
ATOM 1288 C C . ASP A 1 169 ? 3.868 -9.545 -8.106 1.00 97.25 169 ASP A C 1
ATOM 1290 O O . ASP A 1 169 ? 4.630 -8.730 -7.585 1.00 97.25 169 ASP A O 1
ATOM 1294 N N . GLU A 1 170 ? 3.317 -10.537 -7.410 1.00 96.56 170 GLU A N 1
ATOM 1295 C CA . GLU A 1 170 ? 3.482 -10.692 -5.963 1.00 96.56 170 GLU A CA 1
ATOM 1296 C C . GLU A 1 170 ? 4.958 -10.894 -5.555 1.00 96.56 170 GLU A C 1
ATOM 1298 O O . GLU A 1 170 ? 5.391 -10.393 -4.515 1.00 96.56 170 GLU A O 1
ATOM 1303 N N . ALA A 1 171 ? 5.766 -11.547 -6.400 1.00 96.75 171 ALA A N 1
ATOM 1304 C CA . ALA A 1 171 ? 7.181 -11.791 -6.128 1.00 96.75 171 ALA A CA 1
ATOM 1305 C C . ALA A 1 171 ? 8.015 -10.502 -6.224 1.00 96.75 171 ALA A C 1
ATOM 1307 O O . ALA A 1 171 ? 8.843 -10.230 -5.351 1.00 96.75 171 ALA A O 1
ATOM 1308 N N . ASP A 1 172 ? 7.776 -9.680 -7.248 1.00 97.75 172 ASP A N 1
ATOM 1309 C CA . ASP A 1 172 ? 8.420 -8.376 -7.389 1.00 97.75 172 ASP A CA 1
ATOM 1310 C C . ASP A 1 172 ? 7.930 -7.389 -6.315 1.00 97.75 172 ASP A C 1
ATOM 1312 O O . ASP A 1 172 ? 8.743 -6.637 -5.768 1.00 97.75 172 ASP A O 1
ATOM 1316 N N . GLN A 1 173 ? 6.641 -7.418 -5.945 1.00 98.44 173 GLN A N 1
ATOM 1317 C CA . GLN A 1 173 ? 6.113 -6.636 -4.818 1.00 98.44 173 GLN A CA 1
ATOM 1318 C C . GLN A 1 173 ? 6.872 -6.941 -3.527 1.00 98.44 173 GLN A C 1
ATOM 1320 O O . GLN A 1 173 ? 7.389 -6.025 -2.880 1.00 98.44 173 GLN A O 1
ATOM 1325 N N . TYR A 1 174 ? 6.970 -8.226 -3.181 1.00 98.12 174 TYR A N 1
ATOM 1326 C CA . TYR A 1 174 ? 7.697 -8.695 -2.008 1.00 98.12 174 TYR A CA 1
ATOM 1327 C C . TYR A 1 174 ? 9.159 -8.244 -2.057 1.00 98.12 174 TYR A C 1
ATOM 1329 O O . TYR A 1 174 ? 9.630 -7.566 -1.145 1.00 98.12 174 TYR A O 1
ATOM 1337 N N . TYR A 1 175 ? 9.857 -8.523 -3.166 1.00 97.94 175 TYR A N 1
ATOM 1338 C CA . TYR A 1 175 ? 11.260 -8.149 -3.351 1.00 97.94 175 TYR A CA 1
ATOM 1339 C C . TYR A 1 175 ? 11.502 -6.660 -3.086 1.00 97.94 175 TYR A C 1
ATOM 1341 O O . TYR A 1 175 ? 12.394 -6.298 -2.312 1.00 97.94 175 TYR A O 1
ATOM 1349 N N . TRP A 1 176 ? 10.713 -5.785 -3.712 1.00 98.31 176 TRP A N 1
ATOM 1350 C CA . TRP A 1 176 ? 10.928 -4.346 -3.628 1.00 98.31 176 TRP A CA 1
ATOM 1351 C C . TRP A 1 176 ? 10.580 -3.767 -2.261 1.00 98.31 176 TRP A C 1
ATOM 1353 O O . TRP A 1 176 ? 11.293 -2.880 -1.784 1.00 98.31 176 TRP A O 1
ATOM 1363 N N . LEU A 1 177 ? 9.535 -4.267 -1.603 1.00 98.00 177 LEU A N 1
ATOM 1364 C CA . LEU A 1 177 ? 9.191 -3.838 -0.247 1.00 98.00 177 LEU A CA 1
ATOM 1365 C C . LEU A 1 177 ? 10.247 -4.301 0.773 1.00 98.00 177 LEU A C 1
ATOM 1367 O O . LEU A 1 177 ? 10.639 -3.515 1.639 1.00 98.00 177 LEU A O 1
ATOM 1371 N N . THR A 1 178 ? 10.809 -5.499 0.602 1.00 97.69 178 THR A N 1
ATOM 1372 C CA . THR A 1 178 ? 11.979 -5.965 1.363 1.00 97.69 178 THR A CA 1
ATOM 1373 C C . THR A 1 178 ? 13.198 -5.066 1.122 1.00 97.69 178 THR A C 1
ATOM 1375 O O . THR A 1 178 ? 13.867 -4.674 2.080 1.00 97.69 178 THR A O 1
ATOM 1378 N N . GLN A 1 179 ? 13.486 -4.668 -0.129 1.00 97.88 179 GLN A N 1
ATOM 1379 C CA . GLN A 1 179 ? 14.592 -3.738 -0.415 1.00 97.88 179 GLN A CA 1
ATOM 1380 C C . GLN A 1 179 ? 14.367 -2.362 0.220 1.00 97.88 179 GLN A C 1
ATOM 1382 O O . GLN A 1 179 ? 15.305 -1.786 0.777 1.00 97.88 179 GLN A O 1
ATOM 1387 N N . LYS A 1 180 ? 13.130 -1.846 0.181 1.00 96.88 180 LYS A N 1
ATOM 1388 C CA . LYS A 1 180 ? 12.765 -0.580 0.827 1.00 96.88 180 LYS A CA 1
ATOM 1389 C C . LYS A 1 180 ? 13.183 -0.593 2.288 1.00 96.88 180 LYS A C 1
ATOM 1391 O O . LYS A 1 180 ? 13.820 0.354 2.742 1.00 96.88 180 LYS A O 1
ATOM 1396 N N . ILE A 1 181 ? 12.803 -1.646 3.007 1.00 95.75 181 ILE A N 1
ATOM 1397 C CA . ILE A 1 181 ? 13.098 -1.803 4.429 1.00 95.75 181 ILE A CA 1
ATOM 1398 C C . ILE A 1 181 ? 14.607 -1.935 4.647 1.00 95.75 181 ILE A C 1
ATOM 1400 O O . ILE A 1 181 ? 15.191 -1.144 5.384 1.00 95.75 181 ILE A O 1
ATOM 1404 N N . LYS A 1 182 ? 15.250 -2.879 3.953 1.00 95.69 182 LYS A N 1
ATOM 1405 C CA . LYS A 1 182 ? 16.680 -3.176 4.103 1.00 95.69 182 LYS A CA 1
ATOM 1406 C C . LYS A 1 182 ? 17.573 -1.949 3.911 1.00 95.69 182 LYS A C 1
ATOM 1408 O O . LYS A 1 182 ? 18.604 -1.827 4.567 1.00 95.69 182 LYS A O 1
ATOM 1413 N N . HIS A 1 183 ? 17.196 -1.062 2.996 1.00 96.00 183 HIS A N 1
ATOM 1414 C CA . HIS A 1 183 ? 17.983 0.116 2.650 1.00 96.00 183 HIS A CA 1
ATOM 1415 C C . HIS A 1 183 ? 17.439 1.428 3.229 1.00 96.00 183 HIS A C 1
ATOM 1417 O O . HIS A 1 183 ? 18.033 2.477 2.980 1.00 96.00 183 HIS A O 1
ATOM 1423 N N . GLY A 1 184 ? 16.320 1.396 3.960 1.00 95.69 184 GLY A N 1
ATOM 1424 C CA . GLY A 1 184 ? 15.659 2.604 4.458 1.00 95.69 184 GLY A CA 1
ATOM 1425 C C . GLY A 1 184 ? 15.288 3.582 3.338 1.00 95.69 184 GLY A C 1
ATOM 1426 O O . GLY A 1 184 ? 15.371 4.797 3.515 1.00 95.69 184 GLY A O 1
ATOM 1427 N N . TRP A 1 185 ? 14.939 3.074 2.151 1.00 97.00 185 TRP A N 1
ATOM 1428 C CA . TRP A 1 185 ? 14.678 3.936 1.003 1.00 97.00 185 TRP A CA 1
ATOM 1429 C C . TRP A 1 185 ? 13.420 4.769 1.206 1.00 97.00 185 TRP A C 1
ATOM 1431 O O . TRP A 1 185 ? 12.368 4.269 1.611 1.00 97.00 185 TRP A O 1
ATOM 1441 N N . ASN A 1 186 ? 13.519 6.043 0.837 1.00 96.50 186 ASN A N 1
ATOM 1442 C CA . ASN A 1 186 ? 12.342 6.860 0.594 1.00 96.50 186 ASN A CA 1
ATOM 1443 C C . ASN A 1 186 ? 11.734 6.550 -0.786 1.00 96.50 186 ASN A C 1
ATOM 1445 O O . ASN A 1 186 ? 12.347 5.899 -1.638 1.00 96.50 186 ASN A O 1
ATOM 1449 N N . TYR A 1 187 ? 10.544 7.098 -1.035 1.00 95.81 187 TYR A N 1
ATOM 1450 C CA . TYR A 1 187 ? 9.794 6.900 -2.276 1.00 95.81 187 TYR A CA 1
ATOM 1451 C C . TYR A 1 187 ? 10.625 7.158 -3.542 1.00 95.81 187 TYR A C 1
ATOM 1453 O O . TYR A 1 187 ? 10.577 6.375 -4.489 1.00 95.81 187 TYR A O 1
ATOM 1461 N N . ARG A 1 188 ? 11.407 8.247 -3.571 1.00 97.94 188 ARG A N 1
ATOM 1462 C CA . ARG A 1 188 ? 12.196 8.624 -4.751 1.00 97.94 188 ARG A CA 1
ATOM 1463 C C . ARG A 1 188 ? 13.291 7.598 -5.023 1.00 97.94 188 ARG A C 1
ATOM 1465 O O . ARG A 1 188 ? 13.437 7.177 -6.163 1.00 97.94 188 ARG A O 1
ATOM 1472 N N . GLN A 1 189 ? 14.011 7.178 -3.986 1.00 98.25 189 GLN A N 1
ATOM 1473 C CA . GLN A 1 189 ? 15.078 6.181 -4.103 1.00 98.25 189 GLN A CA 1
ATOM 1474 C C . GLN A 1 189 ? 14.536 4.833 -4.586 1.00 98.25 189 GLN A C 1
ATOM 1476 O O . GLN A 1 189 ? 15.081 4.266 -5.529 1.00 98.25 189 GLN A O 1
ATOM 1481 N N . MET A 1 190 ? 13.430 4.360 -4.003 1.00 98.31 190 MET A N 1
ATOM 1482 C CA . MET A 1 190 ? 12.788 3.110 -4.421 1.00 98.31 190 MET A CA 1
ATOM 1483 C C . MET A 1 190 ? 12.319 3.180 -5.880 1.00 98.31 190 MET A C 1
ATOM 1485 O O . MET A 1 190 ? 12.594 2.275 -6.662 1.00 98.31 190 MET A O 1
ATOM 1489 N N . ARG A 1 191 ? 11.668 4.281 -6.278 1.00 98.44 191 ARG A N 1
ATOM 1490 C CA . ARG A 1 191 ? 11.223 4.496 -7.662 1.00 98.44 191 ARG A CA 1
ATOM 1491 C C . ARG A 1 191 ? 12.391 4.503 -8.648 1.00 98.44 191 ARG A C 1
ATOM 1493 O O . ARG A 1 191 ? 12.291 3.912 -9.720 1.00 98.44 191 ARG A O 1
ATOM 1500 N N . ASP A 1 192 ? 13.474 5.199 -8.313 1.00 97.81 192 ASP A N 1
ATOM 1501 C CA . ASP A 1 192 ? 14.638 5.311 -9.190 1.00 97.81 192 ASP A CA 1
ATOM 1502 C C . ASP A 1 192 ? 15.357 3.944 -9.310 1.00 97.81 192 ASP A C 1
ATOM 1504 O O . ASP A 1 192 ? 15.764 3.564 -10.409 1.00 97.81 192 ASP A O 1
ATOM 1508 N N . ALA A 1 193 ? 15.405 3.148 -8.232 1.00 98.00 193 ALA A N 1
ATOM 1509 C CA . ALA A 1 193 ? 15.921 1.775 -8.250 1.00 98.00 193 ALA A CA 1
ATOM 1510 C C . ALA A 1 193 ? 15.065 0.823 -9.108 1.00 98.00 193 ALA A C 1
ATOM 1512 O O . ALA A 1 193 ? 15.614 0.065 -9.911 1.00 98.00 193 ALA A O 1
ATOM 1513 N N . ILE A 1 194 ? 13.732 0.901 -8.995 1.00 97.88 194 ILE A N 1
ATOM 1514 C CA . ILE A 1 194 ? 12.792 0.141 -9.837 1.00 97.88 194 ILE A CA 1
ATOM 1515 C C . ILE A 1 194 ? 13.049 0.432 -11.315 1.00 97.88 194 ILE A C 1
ATOM 1517 O O . ILE A 1 194 ? 13.309 -0.487 -12.091 1.00 97.88 194 ILE A O 1
ATOM 1521 N N . ARG A 1 195 ? 13.083 1.718 -11.687 1.00 97.12 195 ARG A N 1
ATOM 1522 C CA . ARG A 1 195 ? 13.336 2.151 -13.069 1.00 97.12 195 ARG A CA 1
ATOM 1523 C C . ARG A 1 195 ? 14.679 1.669 -13.599 1.00 97.12 195 ARG A C 1
ATOM 1525 O O . ARG A 1 195 ? 14.777 1.281 -14.759 1.00 97.12 195 ARG A O 1
ATOM 1532 N N . MET A 1 196 ? 15.718 1.694 -12.765 1.00 95.50 196 MET A N 1
ATOM 1533 C CA . MET A 1 196 ? 17.037 1.203 -13.155 1.00 95.50 196 MET A CA 1
ATOM 1534 C C . MET A 1 196 ? 17.007 -0.302 -13.449 1.00 95.50 196 MET A C 1
ATOM 1536 O O . MET A 1 196 ? 17.535 -0.723 -14.477 1.00 95.50 196 MET A O 1
ATOM 1540 N N . ARG A 1 197 ? 16.359 -1.112 -12.601 1.00 93.44 197 ARG A N 1
ATOM 1541 C CA . ARG A 1 197 ? 16.219 -2.562 -12.831 1.00 93.44 197 ARG A CA 1
ATOM 1542 C C . ARG A 1 197 ? 15.401 -2.852 -14.089 1.00 93.44 197 ARG A C 1
ATOM 1544 O O . ARG A 1 197 ? 15.789 -3.719 -14.865 1.00 93.44 197 ARG A O 1
ATOM 1551 N N . GLU A 1 198 ? 14.315 -2.117 -14.316 1.00 92.44 198 GLU A N 1
ATOM 1552 C CA . GLU A 1 198 ? 13.501 -2.233 -15.532 1.00 92.44 198 GLU A CA 1
ATOM 1553 C C . GLU A 1 198 ? 14.299 -1.874 -16.789 1.00 92.44 198 GLU A C 1
ATOM 1555 O O . GLU A 1 198 ? 14.228 -2.592 -17.783 1.00 92.44 198 GLU A O 1
ATOM 1560 N N . ALA A 1 199 ? 15.117 -0.819 -16.742 1.00 91.81 199 ALA A N 1
ATOM 1561 C CA . ALA A 1 199 ? 15.992 -0.445 -17.850 1.00 91.81 199 ALA A CA 1
ATOM 1562 C C . ALA A 1 199 ? 17.059 -1.514 -18.133 1.00 91.81 199 ALA A C 1
ATOM 1564 O O . ALA A 1 199 ? 17.328 -1.812 -19.295 1.00 91.81 199 ALA A O 1
ATOM 1565 N N . ILE A 1 200 ? 17.636 -2.119 -17.087 1.00 90.44 200 ILE A N 1
ATOM 1566 C CA . ILE A 1 200 ? 18.579 -3.238 -17.225 1.00 90.44 200 ILE A CA 1
ATOM 1567 C C . ILE A 1 200 ? 17.875 -4.443 -17.852 1.00 90.44 200 ILE A C 1
ATOM 1569 O O . ILE A 1 200 ? 18.383 -4.980 -18.831 1.00 90.44 200 ILE A O 1
ATOM 1573 N N . ARG A 1 201 ? 16.689 -4.818 -17.357 1.00 88.50 201 ARG A N 1
ATOM 1574 C CA .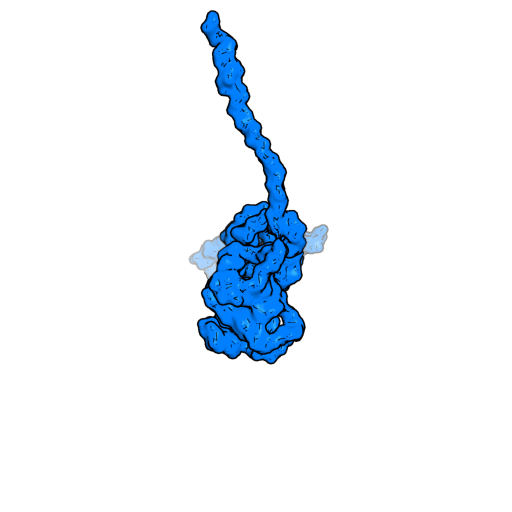 ARG A 1 201 ? 15.890 -5.926 -17.901 1.00 88.50 201 ARG A CA 1
ATOM 1575 C C . ARG A 1 201 ? 15.535 -5.692 -19.370 1.00 88.50 201 ARG A C 1
ATOM 1577 O O . ARG A 1 201 ? 15.750 -6.557 -20.207 1.00 88.50 201 ARG A O 1
ATOM 1584 N N . ALA A 1 202 ? 15.094 -4.483 -19.712 1.00 87.94 202 ALA A N 1
ATOM 1585 C CA . ALA A 1 202 ? 14.806 -4.103 -21.092 1.00 87.94 202 ALA A CA 1
ATOM 1586 C C . ALA A 1 202 ? 16.061 -4.069 -21.985 1.00 87.94 202 ALA A C 1
ATOM 1588 O O . ALA A 1 202 ? 15.947 -4.200 -23.202 1.00 87.94 202 ALA A O 1
ATOM 1589 N N . ALA A 1 203 ? 17.255 -3.870 -21.419 1.00 87.12 203 ALA A N 1
ATOM 1590 C CA . ALA A 1 203 ? 18.514 -3.951 -22.155 1.00 87.12 203 ALA A CA 1
ATOM 1591 C C . ALA A 1 203 ? 18.988 -5.401 -22.348 1.00 87.12 203 ALA A C 1
ATOM 1593 O O . ALA A 1 203 ? 19.537 -5.702 -23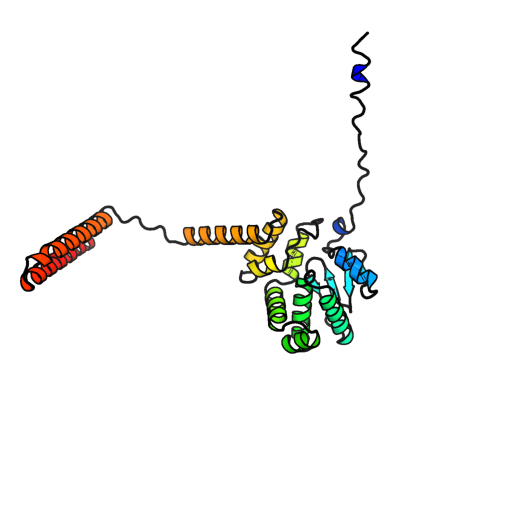.404 1.00 87.12 203 ALA A O 1
ATOM 1594 N N . THR A 1 204 ? 18.760 -6.287 -21.373 1.00 84.31 204 THR A N 1
ATOM 1595 C CA . THR A 1 204 ? 19.111 -7.716 -21.457 1.00 84.31 204 THR A CA 1
ATOM 1596 C C . THR A 1 204 ? 18.131 -8.526 -22.299 1.00 84.31 204 THR A C 1
ATOM 1598 O O . THR A 1 204 ? 18.551 -9.476 -22.950 1.00 84.31 204 THR A O 1
ATOM 1601 N N . ASP A 1 205 ? 16.852 -8.142 -22.320 1.00 81.06 205 ASP A N 1
ATOM 1602 C CA . ASP A 1 205 ? 15.808 -8.810 -23.111 1.00 81.06 205 ASP A CA 1
ATOM 1603 C C . ASP A 1 205 ? 15.837 -8.389 -24.589 1.00 81.06 205 ASP A C 1
ATOM 1605 O O . ASP A 1 205 ? 15.174 -8.999 -25.432 1.00 81.06 205 ASP A O 1
ATOM 1609 N N . LYS A 1 206 ? 16.620 -7.359 -24.942 1.00 69.25 206 LYS A N 1
ATOM 1610 C CA . LYS A 1 206 ? 16.915 -7.093 -26.349 1.00 69.25 206 LYS A CA 1
ATOM 1611 C C . LYS A 1 206 ? 17.762 -8.254 -26.865 1.00 69.25 206 LYS A C 1
ATOM 1613 O O . LYS A 1 206 ? 18.836 -8.488 -26.304 1.00 69.25 206 LYS A O 1
ATOM 1618 N N . PRO A 1 207 ? 17.337 -8.951 -27.938 1.00 61.41 207 PRO A N 1
ATOM 1619 C CA . PRO A 1 207 ? 18.215 -9.907 -28.591 1.00 61.41 207 PRO A CA 1
ATOM 1620 C C . PRO A 1 207 ? 19.526 -9.182 -28.895 1.00 61.41 207 PRO A C 1
ATOM 1622 O O . PRO A 1 207 ? 19.473 -7.989 -29.233 1.00 61.41 207 PRO A O 1
ATOM 1625 N N . PRO A 1 208 ? 20.688 -9.844 -28.727 1.00 59.34 208 PRO A N 1
ATOM 1626 C CA . PRO A 1 208 ? 21.964 -9.216 -29.020 1.00 59.34 208 PRO A CA 1
ATOM 1627 C C . PRO A 1 208 ? 21.817 -8.563 -30.386 1.00 59.34 208 PRO A C 1
ATOM 1629 O O . PRO A 1 208 ? 21.440 -9.246 -31.340 1.00 59.34 208 PRO A O 1
ATOM 1632 N N . MET A 1 209 ? 22.004 -7.237 -30.459 1.00 58.12 209 MET A N 1
ATOM 1633 C CA . MET A 1 209 ? 22.065 -6.568 -31.751 1.00 58.12 209 MET A CA 1
ATOM 1634 C C . MET A 1 209 ? 23.156 -7.312 -32.500 1.00 58.12 209 MET A C 1
ATOM 1636 O O . MET A 1 209 ? 24.332 -7.165 -32.161 1.00 58.12 209 MET A O 1
ATOM 1640 N N . LEU A 1 210 ? 22.756 -8.172 -33.442 1.00 59.06 210 LEU A N 1
ATOM 1641 C CA . LEU A 1 210 ? 23.667 -8.800 -34.375 1.00 59.06 210 LEU A CA 1
ATOM 1642 C C . LEU A 1 210 ? 24.388 -7.616 -34.987 1.00 59.06 210 LEU A C 1
ATOM 1644 O O . LEU A 1 210 ? 23.773 -6.814 -35.694 1.00 59.06 210 LEU A O 1
ATOM 1648 N N . GLN A 1 211 ? 25.646 -7.414 -34.584 1.00 65.94 211 GLN A N 1
ATOM 1649 C CA . GLN A 1 211 ? 26.418 -6.334 -35.156 1.00 65.94 211 GLN A CA 1
ATOM 1650 C C . GLN A 1 211 ? 26.344 -6.547 -36.658 1.00 65.94 211 GLN A C 1
ATOM 1652 O O . GLN A 1 211 ? 26.603 -7.676 -37.092 1.00 65.94 211 GLN A O 1
ATOM 1657 N N . PRO A 1 212 ? 25.958 -5.519 -37.434 1.00 63.69 212 PRO A N 1
ATOM 1658 C CA . PRO A 1 212 ? 25.827 -5.705 -38.857 1.00 63.69 212 PRO A CA 1
ATOM 1659 C C . PRO A 1 212 ? 27.157 -6.257 -39.349 1.00 63.69 212 PRO A C 1
ATOM 1661 O O . PRO A 1 212 ? 28.221 -5.716 -39.005 1.00 63.69 212 PRO A O 1
ATOM 1664 N N . SER A 1 213 ? 27.096 -7.386 -40.054 1.00 75.12 213 SER A N 1
ATOM 1665 C CA . SER A 1 213 ? 28.296 -8.060 -40.530 1.00 75.12 213 SER A CA 1
ATOM 1666 C C . SER A 1 213 ? 29.146 -7.057 -41.323 1.00 75.12 213 SER A C 1
ATOM 1668 O O . SER A 1 213 ? 28.613 -6.073 -41.855 1.00 75.12 213 SER A O 1
ATOM 1670 N N . PRO A 1 214 ? 30.471 -7.252 -41.439 1.00 73.94 214 PRO A N 1
ATOM 1671 C CA . PRO A 1 214 ? 31.305 -6.391 -42.279 1.00 73.94 214 PRO A CA 1
ATOM 1672 C C . PRO A 1 214 ? 30.725 -6.197 -43.689 1.00 73.94 214 PRO A C 1
ATOM 1674 O O . PRO A 1 214 ? 30.903 -5.142 -44.290 1.00 73.94 214 PRO A O 1
ATOM 1677 N N . PHE A 1 215 ? 29.977 -7.188 -44.179 1.00 69.25 215 PHE A N 1
ATOM 1678 C CA . PHE A 1 215 ? 29.223 -7.125 -45.420 1.00 69.25 215 PHE A CA 1
ATOM 1679 C C . PHE A 1 215 ? 27.987 -6.217 -45.334 1.00 69.25 215 PHE A C 1
ATOM 1681 O O . PHE A 1 215 ? 27.868 -5.303 -46.141 1.00 69.25 215 PHE A O 1
ATOM 1688 N N . GLN A 1 216 ? 27.120 -6.375 -44.327 1.00 71.88 216 GLN A N 1
ATOM 1689 C CA . GLN A 1 216 ? 25.962 -5.486 -44.126 1.00 71.88 216 GLN A CA 1
ATOM 1690 C C . GLN A 1 216 ? 26.387 -4.019 -43.963 1.00 71.88 216 GLN A C 1
ATOM 1692 O O . GLN A 1 216 ? 25.764 -3.125 -44.524 1.00 71.88 216 GLN A O 1
ATOM 1697 N N . LYS A 1 217 ? 27.510 -3.760 -43.279 1.00 76.19 217 LYS A N 1
ATOM 1698 C CA . LYS A 1 217 ? 28.093 -2.411 -43.188 1.00 76.19 217 LYS A CA 1
ATOM 1699 C C . LYS A 1 217 ? 28.526 -1.864 -44.554 1.00 76.19 217 LYS A C 1
ATOM 1701 O O . LYS A 1 217 ? 28.376 -0.667 -44.787 1.00 76.19 217 LYS A O 1
ATOM 1706 N N . ARG A 1 218 ? 29.057 -2.714 -45.442 1.00 73.75 218 ARG A N 1
ATOM 1707 C CA . ARG A 1 218 ? 29.445 -2.334 -46.812 1.00 73.75 218 ARG A CA 1
ATOM 1708 C C . ARG A 1 218 ? 28.227 -2.077 -47.693 1.00 73.75 218 ARG A C 1
ATOM 1710 O O . ARG A 1 218 ? 28.219 -1.060 -48.371 1.00 73.75 218 ARG A O 1
ATOM 1717 N N . VAL A 1 219 ? 27.197 -2.922 -47.624 1.00 74.44 219 VAL A N 1
ATOM 1718 C CA . VAL A 1 219 ? 25.936 -2.729 -48.363 1.00 74.44 219 VAL A CA 1
ATOM 1719 C C . VAL A 1 219 ? 25.277 -1.410 -47.959 1.00 74.44 219 VAL A C 1
ATOM 1721 O O . VAL A 1 219 ? 25.058 -0.565 -48.815 1.00 74.44 219 VAL A O 1
ATOM 1724 N N . SER A 1 220 ? 25.106 -1.146 -46.661 1.00 73.75 220 SER A N 1
ATOM 1725 C CA . SER A 1 220 ? 24.514 0.117 -46.190 1.00 73.75 220 SER A CA 1
ATOM 1726 C C . SER A 1 220 ? 25.402 1.354 -46.385 1.00 73.75 220 SER A C 1
ATOM 1728 O O . SER A 1 220 ? 24.940 2.484 -46.211 1.00 73.75 220 SER A O 1
ATOM 1730 N N . SER A 1 221 ? 26.699 1.183 -46.660 1.00 76.88 221 SER A N 1
ATOM 1731 C CA . SER A 1 221 ? 27.556 2.280 -47.132 1.00 76.88 221 SER A CA 1
ATOM 1732 C C . SER A 1 221 ? 27.299 2.540 -48.610 1.00 76.88 221 SER A C 1
ATOM 1734 O O . SER A 1 221 ? 27.070 3.682 -48.985 1.00 76.88 221 SER A O 1
ATOM 1736 N N . LEU A 1 222 ? 27.258 1.474 -49.414 1.00 74.62 222 LEU A N 1
ATOM 1737 C CA . LEU A 1 222 ? 27.003 1.545 -50.847 1.00 74.62 222 LEU A CA 1
ATOM 1738 C C . LEU A 1 222 ? 25.632 2.167 -51.135 1.00 74.62 222 LEU A C 1
ATOM 1740 O O . LEU A 1 222 ? 25.541 3.062 -51.960 1.00 74.62 222 LEU A O 1
ATOM 1744 N N . GLU A 1 223 ? 24.587 1.761 -50.411 1.00 75.06 223 GLU A N 1
ATOM 1745 C CA . GLU A 1 223 ? 23.239 2.338 -50.524 1.00 75.06 223 GLU A CA 1
ATOM 1746 C C . GLU A 1 223 ? 23.234 3.848 -50.254 1.00 75.06 223 GLU A C 1
ATOM 1748 O O . GLU A 1 223 ? 22.613 4.608 -50.991 1.00 75.06 223 GLU A O 1
ATOM 1753 N N . ARG A 1 224 ? 23.979 4.306 -49.238 1.00 77.06 224 ARG A N 1
ATOM 1754 C CA . ARG A 1 224 ? 24.087 5.736 -48.909 1.00 77.06 224 ARG A CA 1
ATOM 1755 C C . ARG A 1 224 ? 24.866 6.527 -49.951 1.00 77.06 224 ARG A C 1
ATOM 1757 O O . ARG A 1 224 ? 24.481 7.655 -50.252 1.00 77.06 224 ARG A O 1
ATOM 1764 N N . ASP A 1 225 ? 25.949 5.961 -50.472 1.00 75.06 225 ASP A N 1
ATOM 1765 C CA . ASP A 1 225 ? 26.744 6.599 -51.520 1.00 75.06 225 ASP A CA 1
ATOM 1766 C C . ASP A 1 225 ? 25.929 6.696 -52.821 1.00 75.06 225 ASP A C 1
ATOM 1768 O O . ASP A 1 225 ? 25.884 7.754 -53.442 1.00 75.06 225 ASP A O 1
ATOM 1772 N N . ILE A 1 226 ? 25.168 5.648 -53.153 1.00 70.94 226 ILE A N 1
ATOM 1773 C CA . ILE A 1 226 ? 24.247 5.623 -54.297 1.00 70.94 226 ILE A CA 1
ATOM 1774 C C . ILE A 1 226 ? 23.134 6.663 -54.143 1.00 70.94 226 ILE A C 1
ATOM 1776 O O . ILE A 1 226 ? 22.868 7.416 -55.078 1.00 70.94 226 ILE A O 1
ATOM 1780 N N . ASP A 1 227 ? 22.487 6.746 -52.979 1.00 75.12 227 ASP A N 1
ATOM 1781 C CA . ASP A 1 227 ? 21.437 7.742 -52.739 1.00 75.12 227 ASP A CA 1
ATOM 1782 C C . ASP A 1 227 ? 21.973 9.172 -52.856 1.00 75.12 227 ASP A C 1
ATOM 1784 O O . ASP A 1 227 ? 21.295 10.060 -53.381 1.00 75.12 227 ASP A O 1
ATOM 1788 N N . LYS A 1 228 ? 23.206 9.398 -52.398 1.00 75.75 228 LYS A N 1
ATOM 1789 C CA . LYS A 1 228 ? 23.886 10.686 -52.522 1.00 75.75 228 LYS A CA 1
ATOM 1790 C C . LYS A 1 228 ? 24.193 11.017 -53.983 1.00 75.75 228 LYS A C 1
ATOM 1792 O O . LYS A 1 228 ? 23.911 12.135 -54.412 1.00 75.75 228 LYS A O 1
ATOM 1797 N N . ASP A 1 229 ? 24.694 10.057 -54.752 1.00 67.75 229 ASP A N 1
ATOM 1798 C CA . ASP A 1 229 ? 24.976 10.232 -56.178 1.00 67.75 229 ASP A CA 1
ATOM 1799 C C . ASP A 1 229 ? 23.688 10.450 -56.986 1.00 67.75 229 ASP A C 1
ATOM 1801 O O . ASP A 1 229 ? 23.644 11.320 -57.852 1.00 67.75 229 ASP A O 1
ATOM 1805 N N . LEU A 1 230 ? 22.592 9.761 -56.651 1.00 68.25 230 LEU A N 1
ATOM 1806 C CA . LEU A 1 230 ? 21.272 9.992 -57.249 1.00 68.25 230 LEU A CA 1
ATOM 1807 C C . LEU A 1 230 ? 20.697 11.369 -56.893 1.00 68.25 230 LEU A C 1
ATOM 1809 O O . LEU A 1 230 ? 20.022 11.984 -57.719 1.00 68.25 230 LEU A O 1
ATOM 1813 N N . GLN A 1 231 ? 20.937 11.871 -55.679 1.00 72.50 231 GLN A N 1
ATOM 1814 C CA . GLN A 1 231 ? 20.551 13.234 -55.307 1.00 72.50 231 GLN A CA 1
ATOM 1815 C C . GLN A 1 231 ? 21.358 14.291 -56.065 1.00 72.50 231 GLN A C 1
ATOM 1817 O O . GLN A 1 231 ? 20.778 15.293 -56.477 1.00 72.50 231 GLN A O 1
ATOM 1822 N N . LEU A 1 232 ? 22.653 14.057 -56.285 1.00 67.19 232 LEU A N 1
ATOM 1823 C CA . LEU A 1 232 ? 23.506 14.935 -57.088 1.00 67.19 232 LEU A CA 1
ATOM 1824 C C . LEU A 1 232 ? 23.142 14.874 -58.575 1.00 67.19 232 LEU A C 1
ATOM 1826 O O . LEU A 1 232 ? 23.113 15.896 -59.240 1.00 67.19 232 LEU A O 1
ATOM 1830 N N . ALA A 1 233 ? 22.790 13.704 -59.101 1.00 62.69 233 ALA A N 1
ATOM 1831 C CA . ALA A 1 233 ? 22.457 13.541 -60.513 1.00 62.69 233 ALA A CA 1
ATOM 1832 C C . ALA A 1 233 ? 21.082 14.130 -60.895 1.00 62.69 233 ALA A C 1
ATOM 1834 O O . ALA A 1 233 ? 20.837 14.439 -62.062 1.00 62.69 233 ALA A O 1
ATOM 1835 N N . LYS A 1 234 ? 20.186 14.340 -59.919 1.00 61.09 234 LYS A N 1
ATOM 1836 C CA . LYS A 1 234 ? 18.882 15.001 -60.120 1.00 61.09 234 LYS A CA 1
ATOM 1837 C C . LYS A 1 234 ? 18.983 16.462 -60.578 1.00 61.09 234 LYS A C 1
ATOM 1839 O O . LYS A 1 234 ? 17.964 16.998 -61.004 1.00 61.09 234 LYS A O 1
ATOM 1844 N N . THR A 1 235 ? 20.149 17.109 -60.491 1.00 61.28 235 THR A N 1
ATOM 1845 C CA . THR A 1 235 ? 20.326 18.487 -60.977 1.00 61.28 235 THR A CA 1
ATOM 1846 C C . THR A 1 235 ? 20.584 18.584 -62.479 1.00 61.28 235 THR A C 1
ATOM 1848 O O . THR A 1 235 ? 20.304 19.638 -63.040 1.00 61.28 235 THR A O 1
ATOM 1851 N N . ASP A 1 236 ? 21.035 17.507 -63.138 1.00 59.81 236 ASP A N 1
ATOM 1852 C CA . ASP A 1 236 ? 21.529 17.564 -64.528 1.00 59.81 236 ASP A CA 1
ATOM 1853 C C . ASP A 1 236 ? 21.010 16.446 -65.460 1.00 59.81 236 ASP A C 1
ATOM 1855 O O . ASP A 1 236 ? 21.251 16.499 -66.666 1.00 59.81 236 ASP A O 1
ATOM 1859 N N . LEU A 1 237 ? 20.293 15.438 -64.944 1.00 68.38 237 LEU A N 1
ATOM 1860 C CA . LEU A 1 237 ? 19.767 14.320 -65.743 1.00 68.38 237 LEU A CA 1
ATOM 1861 C C . LEU A 1 237 ? 18.265 14.431 -66.021 1.00 68.38 237 LEU A C 1
ATOM 1863 O O . LEU A 1 237 ? 17.479 14.851 -65.169 1.00 68.38 237 LEU A O 1
ATOM 1867 N N . ASP A 1 238 ? 17.850 13.963 -67.201 1.00 76.94 238 ASP A N 1
ATOM 1868 C CA . ASP A 1 238 ? 16.431 13.833 -67.522 1.00 76.94 238 ASP A CA 1
ATOM 1869 C C . ASP A 1 238 ? 15.775 12.637 -66.799 1.00 76.94 238 ASP A C 1
ATOM 1871 O O . ASP A 1 238 ? 16.425 11.719 -66.283 1.00 76.94 238 ASP A O 1
ATOM 1875 N N . ALA A 1 239 ? 14.441 12.633 -66.757 1.00 73.12 239 ALA A N 1
ATOM 1876 C CA . ALA A 1 239 ? 13.668 11.628 -66.028 1.00 73.12 239 ALA A CA 1
ATOM 1877 C C . ALA A 1 239 ? 13.899 10.184 -66.522 1.00 73.12 239 ALA A C 1
ATOM 1879 O O . ALA A 1 239 ? 13.763 9.240 -65.738 1.00 73.12 239 ALA A O 1
ATOM 1880 N N . ASN A 1 240 ? 14.260 9.990 -67.795 1.00 70.88 240 ASN A N 1
ATOM 1881 C CA . ASN A 1 240 ? 14.511 8.662 -68.355 1.00 70.88 240 ASN A CA 1
ATOM 1882 C C . ASN A 1 240 ? 15.886 8.135 -67.930 1.00 70.88 240 ASN A C 1
ATOM 1884 O O . ASN A 1 240 ? 16.020 6.947 -67.627 1.00 70.88 240 ASN A O 1
ATOM 1888 N N . GLN A 1 241 ? 16.882 9.014 -67.837 1.00 70.56 241 GLN A N 1
ATOM 1889 C CA . GLN A 1 241 ? 18.223 8.680 -67.355 1.00 70.56 241 GLN A CA 1
ATOM 1890 C C . GLN A 1 241 ? 18.222 8.339 -65.858 1.00 70.56 241 GLN A C 1
ATOM 1892 O O . GLN A 1 241 ? 18.802 7.327 -65.461 1.00 70.56 241 GLN A O 1
ATOM 1897 N N . ILE A 1 242 ? 17.490 9.105 -65.040 1.00 69.56 242 ILE A N 1
ATOM 1898 C CA . ILE A 1 242 ? 17.307 8.811 -63.606 1.00 69.56 242 ILE A CA 1
ATOM 1899 C C . ILE A 1 242 ? 16.638 7.442 -63.416 1.00 69.56 242 ILE A C 1
ATOM 1901 O O . ILE A 1 242 ? 17.065 6.643 -62.581 1.00 69.56 242 ILE A O 1
ATOM 1905 N N . LYS A 1 243 ? 15.610 7.139 -64.219 1.00 74.75 243 LYS A N 1
ATOM 1906 C CA . LYS A 1 243 ? 14.911 5.850 -64.164 1.00 74.75 243 LYS A CA 1
ATOM 1907 C C . LYS A 1 243 ? 15.821 4.683 -64.561 1.00 74.75 243 LYS A C 1
ATOM 1909 O O . LYS A 1 243 ? 15.779 3.641 -63.916 1.00 74.75 243 LYS A O 1
ATOM 1914 N N . HIS A 1 244 ? 16.662 4.857 -65.582 1.00 72.88 244 HIS A N 1
ATOM 1915 C CA . HIS A 1 244 ? 17.602 3.822 -66.019 1.00 72.88 244 HIS A CA 1
ATOM 1916 C C . HIS A 1 244 ? 18.681 3.525 -64.968 1.00 72.88 244 HIS A C 1
ATOM 1918 O O . HIS A 1 244 ? 18.971 2.357 -64.706 1.00 72.88 244 HIS A O 1
ATOM 1924 N N . LEU A 1 245 ? 19.221 4.562 -64.319 1.00 71.81 245 LEU A N 1
ATOM 1925 C CA . LEU A 1 245 ? 20.166 4.403 -63.211 1.00 71.81 245 LEU A CA 1
ATOM 1926 C C . LEU A 1 245 ? 19.527 3.655 -62.038 1.00 71.81 245 LEU A C 1
ATOM 1928 O O . LEU A 1 245 ? 20.081 2.657 -61.582 1.00 71.81 245 LEU A O 1
ATOM 1932 N N . ALA A 1 246 ? 18.332 4.061 -61.601 1.00 72.75 246 ALA A N 1
ATOM 1933 C CA . ALA A 1 246 ? 17.616 3.375 -60.523 1.00 72.75 246 ALA A CA 1
ATOM 1934 C C . ALA A 1 246 ? 17.369 1.880 -60.828 1.00 72.75 246 ALA A C 1
ATOM 1936 O O . ALA A 1 246 ? 17.513 1.030 -59.949 1.00 72.75 246 ALA A O 1
ATOM 1937 N N . GLU A 1 247 ? 17.053 1.540 -62.081 1.00 76.00 247 GLU A N 1
ATOM 1938 C CA . GLU A 1 247 ? 16.850 0.155 -62.527 1.00 76.00 247 GLU A CA 1
ATOM 1939 C C . GLU A 1 247 ? 18.153 -0.669 -62.496 1.00 76.00 247 GLU A C 1
ATOM 1941 O O . GLU A 1 247 ? 18.148 -1.822 -62.055 1.00 76.00 247 GLU A O 1
ATOM 1946 N N . LEU A 1 248 ? 19.282 -0.089 -62.927 1.00 72.56 248 LEU A N 1
ATOM 1947 C CA . LEU A 1 248 ? 20.600 -0.732 -62.850 1.00 72.56 248 LEU A CA 1
ATOM 1948 C C . LEU A 1 248 ? 21.024 -0.973 -61.397 1.00 72.56 248 LEU A C 1
ATOM 1950 O O . LEU A 1 248 ? 21.540 -2.046 -61.083 1.00 72.56 248 LEU A O 1
ATOM 1954 N N . HIS A 1 249 ? 20.744 -0.021 -60.506 1.00 69.56 249 HIS A N 1
ATOM 1955 C CA . HIS A 1 249 ? 21.018 -0.166 -59.078 1.00 69.56 249 HIS A CA 1
ATOM 1956 C C . HIS A 1 249 ? 20.189 -1.277 -58.441 1.00 69.56 249 HIS A C 1
ATOM 1958 O O . HIS A 1 249 ? 20.748 -2.107 -57.724 1.00 69.56 249 HIS A O 1
ATOM 1964 N N . ARG A 1 250 ? 18.890 -1.360 -58.756 1.00 76.44 250 ARG A N 1
ATOM 1965 C CA . ARG A 1 250 ? 18.046 -2.454 -58.258 1.00 76.44 250 ARG A CA 1
ATOM 1966 C C . ARG A 1 250 ? 18.581 -3.814 -58.705 1.00 76.44 250 ARG A C 1
ATOM 1968 O O . ARG A 1 250 ? 18.736 -4.706 -57.884 1.00 76.44 250 ARG A O 1
ATOM 1975 N N . ARG A 1 251 ? 18.968 -3.946 -59.979 1.00 72.12 251 ARG A N 1
ATOM 1976 C CA . ARG A 1 251 ? 19.553 -5.191 -60.508 1.00 72.12 251 ARG A CA 1
ATOM 1977 C C . ARG A 1 251 ? 20.882 -5.558 -59.848 1.00 72.12 251 ARG A C 1
ATOM 1979 O O . ARG A 1 251 ? 21.137 -6.739 -59.638 1.00 72.12 251 ARG A O 1
ATOM 1986 N N . ALA A 1 252 ? 21.726 -4.578 -59.531 1.00 71.00 252 ALA A N 1
ATOM 1987 C CA . ALA A 1 252 ? 22.984 -4.825 -58.829 1.00 71.00 252 ALA A CA 1
ATOM 1988 C C . ALA A 1 252 ? 22.751 -5.296 -57.383 1.00 71.00 252 ALA A C 1
ATOM 1990 O O . ALA A 1 252 ? 23.433 -6.215 -56.930 1.00 71.00 252 ALA A O 1
ATOM 1991 N N . ALA A 1 253 ? 21.769 -4.713 -56.685 1.00 69.69 253 ALA A N 1
ATOM 1992 C CA . ALA A 1 253 ? 21.362 -5.150 -55.351 1.00 69.69 253 ALA A CA 1
ATOM 1993 C C . ALA A 1 253 ? 20.779 -6.574 -55.374 1.00 69.69 253 ALA A C 1
ATOM 1995 O O . ALA A 1 253 ? 21.241 -7.427 -54.618 1.00 69.69 253 ALA A O 1
ATOM 1996 N N . ASP A 1 254 ? 19.864 -6.858 -56.308 1.00 75.44 254 ASP A N 1
ATOM 1997 C CA . ASP A 1 254 ? 19.260 -8.186 -56.485 1.00 75.44 254 ASP A CA 1
ATOM 1998 C C . ASP A 1 254 ? 20.335 -9.251 -56.792 1.00 75.44 254 ASP A C 1
ATOM 2000 O O . ASP A 1 254 ? 20.328 -10.343 -56.225 1.00 75.44 254 ASP A O 1
ATOM 2004 N N . HIS A 1 255 ? 21.315 -8.929 -57.646 1.00 69.31 255 HIS A N 1
ATOM 2005 C CA . HIS A 1 255 ? 22.408 -9.844 -57.994 1.00 69.31 255 HIS A CA 1
ATOM 2006 C C . HIS A 1 255 ? 23.365 -10.104 -56.819 1.00 69.31 255 HIS A C 1
ATOM 2008 O O . HIS A 1 255 ? 23.837 -11.228 -56.640 1.00 69.31 255 HIS A O 1
ATOM 2014 N N . LEU A 1 256 ? 23.644 -9.090 -55.992 1.00 68.94 256 LEU A N 1
ATOM 2015 C CA . LEU A 1 256 ? 24.423 -9.264 -54.763 1.00 68.94 256 LEU A CA 1
ATOM 2016 C C . LEU A 1 256 ? 23.682 -10.137 -53.743 1.00 68.94 256 LEU A C 1
ATOM 2018 O O . LEU A 1 256 ? 24.314 -10.980 -53.111 1.00 68.94 256 LEU A O 1
ATOM 2022 N N . GLU A 1 257 ? 22.362 -9.989 -53.614 1.00 71.56 257 GLU A N 1
ATOM 2023 C CA . GLU A 1 257 ? 21.546 -10.846 -52.747 1.00 71.56 257 GLU A CA 1
ATOM 2024 C C . GLU A 1 257 ? 21.508 -12.299 -53.256 1.00 71.56 257 GLU A C 1
ATOM 2026 O O . GLU A 1 257 ? 21.604 -13.245 -52.471 1.00 71.56 257 GLU A O 1
ATOM 2031 N N . GLN A 1 258 ? 21.435 -12.500 -54.573 1.00 71.81 258 GLN A N 1
ATOM 2032 C CA . GLN A 1 258 ? 21.441 -13.833 -55.177 1.00 71.81 258 GLN A CA 1
ATOM 2033 C C . GLN A 1 258 ? 22.752 -14.584 -54.890 1.00 71.81 258 GLN A C 1
ATOM 2035 O O . GLN A 1 258 ? 22.716 -15.713 -54.407 1.00 71.81 258 GLN A O 1
ATOM 2040 N N . LEU A 1 259 ? 23.905 -13.924 -55.068 1.00 61.62 259 LEU A N 1
ATOM 2041 C CA . LEU A 1 259 ? 25.223 -14.502 -54.765 1.00 61.62 259 LEU A CA 1
ATOM 2042 C C . LEU A 1 259 ? 25.377 -14.913 -53.289 1.00 61.62 259 LEU A C 1
ATOM 2044 O O . LEU A 1 259 ? 26.164 -15.805 -52.977 1.00 61.62 259 LEU A O 1
ATOM 2048 N N . THR A 1 260 ? 24.619 -14.292 -52.379 1.00 56.88 260 THR A N 1
ATOM 2049 C CA . THR A 1 260 ? 24.622 -14.645 -50.950 1.00 56.88 260 THR A CA 1
ATOM 2050 C C . THR A 1 260 ? 23.716 -15.815 -50.573 1.00 56.88 260 THR A C 1
ATOM 2052 O O . THR A 1 260 ? 23.916 -16.380 -49.505 1.00 56.88 260 THR A O 1
ATOM 2055 N N . LYS A 1 261 ? 22.735 -16.192 -51.406 1.00 66.62 261 LYS A N 1
ATOM 2056 C CA . LYS A 1 261 ? 21.885 -17.377 -51.161 1.00 66.62 261 LYS A CA 1
ATOM 2057 C C . LYS A 1 261 ? 22.536 -18.675 -51.644 1.00 66.62 261 LYS A C 1
ATOM 2059 O O . LYS A 1 261 ? 22.183 -19.741 -51.150 1.00 66.62 261 LYS A O 1
ATOM 2064 N N . ASP A 1 262 ? 23.489 -18.559 -52.565 1.00 52.34 262 ASP A N 1
ATOM 2065 C CA . ASP A 1 262 ? 24.219 -19.685 -53.155 1.00 52.34 262 ASP A CA 1
ATOM 2066 C C . ASP A 1 262 ? 25.548 -20.003 -52.429 1.00 52.34 262 ASP A C 1
ATOM 2068 O O . ASP A 1 262 ? 26.263 -20.921 -52.834 1.00 52.34 262 ASP A O 1
ATOM 2072 N N . SER A 1 263 ? 25.884 -19.250 -51.370 1.00 47.22 263 SER A N 1
ATOM 2073 C CA . SER A 1 263 ? 27.071 -19.435 -50.510 1.00 47.22 263 SER A CA 1
ATOM 2074 C C . SER A 1 263 ? 26.696 -20.054 -49.165 1.00 47.22 263 SER A C 1
ATOM 2076 O O . SER A 1 263 ? 27.450 -20.932 -48.691 1.00 47.22 263 SER A O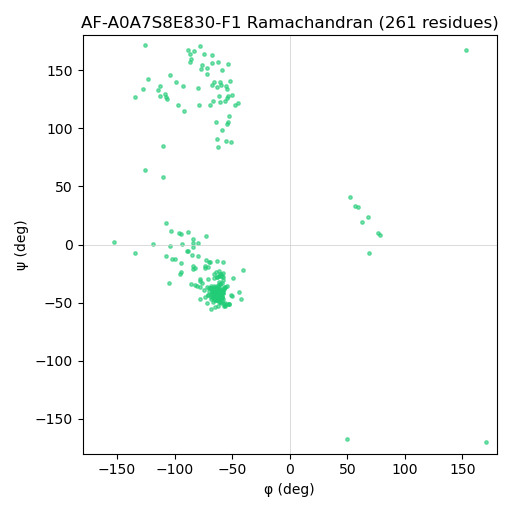 1
#

Foldseek 3Di:
DPDPVVVVVVPPPPPPPPPPPDQDLLQPDLFAADAPVLVVLCVVVVQWDQDSSNWIAGLNWTGGLLEIDHDLPRDPVSLVRQQLSLLVVPQQRLRHLLVSQLVCVVSVVDHQQVVCVVSVHDSVSSVVSVLLCVQCDSVLSSVLCSVPRPQDSLQQDGPLLSVLCSVDDSVVNSVLNNVSNVVVDDNVRSNVVVVVVVVVVVVVPPDPPPPQPPVSVVVVVVVVVLVVVLVVCVVPDDPVVSVVSVVVVVVVVVVVVVVVVVD

Sequence (263 aa):
MSNLKKRLEDGIQSQTSSTPRLPTPDQIYGSVPVPRRVRDLAVKQGKGILNEDGTVTIGGCHMTGAGLTVPETITPEQMNEAMQFLVFSENQLAIWMGDLLVACEDLKYGDITAIALHFGIDPATARNRASIMRRVKTSLRSDVLDQFPGISVADHPQKSHYELVAAMDEADQYYWLTQKIKHGWNYRQMRDAIRMREAIRAATDKPPMLQPSPFQKRVSSLERDIDKDLQLAKTDLDANQIKHLAELHRRAADHLEQLTKDS

Radius of gyration: 33.92 Å; Cα contacts (8 Å, |Δi|>4): 244; chains: 1; bounding box: 80×38×108 Å

Secondary structure (DSSP, 8-state):
--SSSHHHHTT---------PPPPHHHH-SSPPPPHHHHHHHHHTT-EEE-TTS-EEETTEEE-SS-EE--TT--HHHHHHHHHHHHHTGGGGHHHHHHHHHHHHHTTS--HHHHHHHTT--HHHHHHHHHHHHHS-HHHHHHHHHTSTT--GGGSPPHHHHHHHTTS-HHHHHHHHHHHHHHT--HHHHHHHHHHHHHHHHHHSSPP--PPPHHHHHHHHHHHHHHHHHHHHTTT--HHHHHHHHHHHHHHHHHHHHHHH--

Nearest PDB structures (foldseek):
  7nfu-assembly1_A  TM=6.849E-01  e=3.221E-02  Geobacillus thermoleovorans CCB_US3_UF5
  6kkm-assembly1_H-2  TM=4.964E-01  e=3.298E-01  Nostoc sp. PCC 7120 = FACHB-418

Solvent-accessible surface area (backbone atoms only — not comparable to full-atom values): 14985 Å² total; per-residue (Å²): 142,80,74,72,68,66,64,67,69,75,67,74,71,78,76,72,76,71,67,80,71,74,72,50,51,58,63,72,42,94,50,56,36,39,52,63,72,54,55,54,48,29,52,75,68,72,59,32,50,77,45,88,47,46,27,38,34,28,42,80,26,43,35,36,56,52,33,44,47,75,55,93,83,63,48,74,68,28,50,50,50,34,49,55,53,46,63,74,61,40,83,87,40,50,55,38,50,9,34,50,48,44,48,35,47,77,71,63,76,44,57,60,52,62,52,18,54,76,71,74,40,59,42,69,59,46,51,50,33,21,54,36,34,72,55,52,39,52,67,60,40,36,61,48,48,64,77,44,76,58,63,53,66,88,53,50,85,50,65,70,49,47,59,74,32,36,87,50,58,71,68,58,32,49,52,52,54,41,49,31,46,78,66,60,48,51,63,66,55,48,52,54,50,52,51,50,52,52,53,50,50,60,57,67,71,43,72,78,76,73,69,69,47,78,61,53,53,48,51,62,45,50,54,52,53,50,53,49,50,54,60,61,44,63,79,82,53,55,76,68,57,54,50,52,53,55,52,53,51,51,52,51,52,53,50,55,54,51,61,61,76,80,105

Mean predicted aligned error: 14.53 Å